Protein AF-A0A2D7Y6Y8-F1 (afdb_monomer)

pLDDT: mean 92.21, std 11.79, range [39.81, 98.94]

Radius of gyration: 19.09 Å; Cα contacts (8 Å, |Δi|>4): 500; chains: 1; bounding box: 47×44×58 Å

Mean predicted aligned error: 5.18 Å

Nearest PDB structures (foldseek):
  8agm-assembly2_DDD  TM=8.632E-01  e=5.082E-09  metagenome
  4k2a-assembly2_B  TM=8.210E-01  e=2.581E-08  Bradyrhizobium elkanii
  4opm-assembly1_A  TM=5.719E-01  e=1.739E-10  Acinetobacter baumannii AYE
  1azw-assembly1_B  TM=7.865E-01  e=7.542E-07  Xanthomonas citri
  1wm1-assembly1_A  TM=7.617E-01  e=9.684E-07  Serratia marcescens

Structure (mmCIF, N/CA/C/O backbone):
data_AF-A0A2D7Y6Y8-F1
#
_entry.id   AF-A0A2D7Y6Y8-F1
#
loop_
_atom_site.group_PDB
_atom_site.id
_atom_site.type_symbol
_atom_site.label_atom_id
_atom_site.label_alt_id
_atom_site.label_comp_id
_atom_site.label_asym_id
_atom_site.label_entity_id
_atom_site.label_seq_id
_atom_site.pdbx_PDB_ins_code
_atom_site.Cartn_x
_atom_site.Cartn_y
_atom_site.Cartn_z
_atom_site.occupancy
_atom_site.B_iso_or_equiv
_atom_site.auth_seq_id
_atom_site.auth_comp_id
_atom_site.auth_asym_id
_atom_site.auth_atom_id
_atom_site.pdbx_PDB_model_num
ATOM 1 N N . ME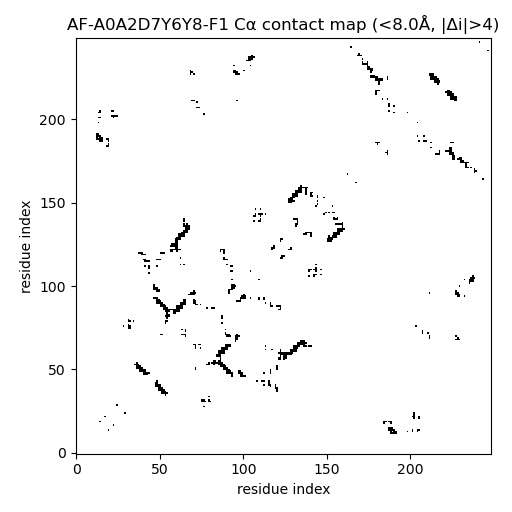T A 1 1 ? -21.101 -18.076 -37.937 1.00 39.81 1 MET A N 1
ATOM 2 C CA . MET A 1 1 ? -19.650 -17.867 -37.740 1.00 39.81 1 MET A CA 1
ATOM 3 C C . 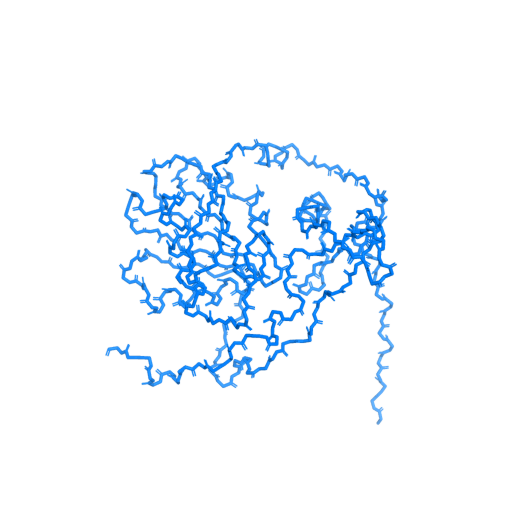MET A 1 1 ? -19.462 -16.437 -37.254 1.00 39.81 1 MET A C 1
ATOM 5 O O . MET A 1 1 ? -19.680 -15.520 -38.030 1.00 39.81 1 MET A O 1
ATOM 9 N N . SER A 1 2 ? -19.199 -16.233 -35.961 1.00 45.38 2 SER A N 1
ATOM 10 C CA . SER A 1 2 ? -19.041 -14.887 -35.392 1.00 45.38 2 SER A CA 1
ATOM 11 C C . SER A 1 2 ? -17.628 -14.390 -35.687 1.00 45.38 2 SER A C 1
ATOM 13 O O . SER A 1 2 ? -16.665 -14.965 -35.180 1.00 45.38 2 SER A O 1
ATOM 15 N N . GLN A 1 3 ? -17.495 -13.352 -36.515 1.00 43.22 3 GLN A N 1
ATOM 16 C CA . GLN A 1 3 ? -16.234 -12.628 -36.681 1.00 43.22 3 GLN A CA 1
ATOM 17 C C . GLN A 1 3 ? -15.802 -12.098 -35.308 1.00 43.22 3 GLN A C 1
ATOM 19 O O . GLN A 1 3 ? -16.481 -11.264 -34.714 1.00 43.22 3 GLN A O 1
ATOM 24 N N . LYS A 1 4 ? -14.679 -12.599 -34.779 1.00 45.34 4 LYS A N 1
ATOM 25 C CA . LYS A 1 4 ? -13.959 -11.909 -33.707 1.00 45.34 4 LYS A CA 1
ATOM 26 C C . LYS A 1 4 ? -13.469 -10.594 -34.305 1.00 45.34 4 LYS A C 1
ATOM 28 O O . LYS A 1 4 ? -12.607 -10.619 -35.180 1.00 45.34 4 LYS A O 1
ATOM 33 N N . ALA A 1 5 ? -14.032 -9.474 -33.859 1.00 50.44 5 ALA A N 1
ATOM 34 C CA . ALA A 1 5 ? -13.467 -8.163 -34.142 1.00 50.44 5 ALA A CA 1
ATOM 35 C C . ALA A 1 5 ? -11.978 -8.188 -33.760 1.00 50.44 5 ALA A C 1
ATOM 37 O O . ALA A 1 5 ? -11.628 -8.633 -32.662 1.00 50.44 5 ALA A O 1
ATOM 38 N N . ALA A 1 6 ? -11.104 -7.788 -34.685 1.00 52.75 6 ALA A N 1
ATOM 39 C CA . ALA A 1 6 ? -9.682 -7.658 -34.406 1.00 52.75 6 ALA A CA 1
ATOM 40 C C . ALA A 1 6 ? -9.523 -6.670 -33.243 1.00 52.75 6 ALA A C 1
ATOM 42 O O . ALA A 1 6 ? -9.995 -5.538 -33.324 1.00 52.75 6 ALA A O 1
ATOM 43 N N . ALA A 1 7 ? -8.933 -7.123 -32.136 1.00 64.50 7 ALA A N 1
ATOM 44 C CA . ALA A 1 7 ? -8.724 -6.268 -30.978 1.00 64.50 7 ALA A CA 1
ATOM 45 C C . ALA A 1 7 ? -7.815 -5.104 -31.388 1.00 64.50 7 ALA A C 1
ATOM 47 O O . ALA A 1 7 ? -6.736 -5.336 -31.938 1.00 64.50 7 ALA A O 1
ATOM 48 N N . SER A 1 8 ? -8.252 -3.867 -31.140 1.00 65.00 8 SER A N 1
ATOM 49 C CA . SER A 1 8 ? -7.425 -2.683 -31.374 1.00 65.00 8 SER A CA 1
ATOM 50 C C . SER A 1 8 ? -6.066 -2.842 -30.679 1.00 65.00 8 SER A C 1
ATOM 52 O O . SER A 1 8 ? -6.009 -3.404 -29.578 1.00 65.00 8 SER A O 1
ATOM 54 N N . PRO A 1 9 ? -4.967 -2.372 -31.297 1.00 80.00 9 PRO A N 1
ATOM 55 C CA . PRO A 1 9 ? -3.641 -2.496 -30.713 1.00 80.00 9 PRO A CA 1
ATOM 56 C C . PRO A 1 9 ? -3.614 -1.844 -29.330 1.00 80.00 9 PRO A C 1
ATOM 58 O O . PRO A 1 9 ? -4.133 -0.745 -29.127 1.00 80.00 9 PRO A O 1
ATOM 61 N N . ARG A 1 10 ? -3.017 -2.550 -28.368 1.00 85.25 10 ARG A N 1
ATOM 62 C CA . ARG A 1 10 ? -2.893 -2.072 -26.991 1.00 85.25 10 ARG A CA 1
ATOM 63 C C . ARG A 1 10 ? -2.106 -0.753 -26.975 1.00 85.25 10 ARG A C 1
ATOM 65 O O . ARG A 1 10 ? -1.010 -0.724 -27.539 1.00 85.25 10 ARG A O 1
ATOM 72 N N . PRO A 1 11 ? -2.600 0.310 -26.318 1.00 86.19 11 PRO A N 1
ATOM 73 C CA . PRO A 1 11 ? -1.893 1.584 -26.282 1.00 86.19 11 PRO A CA 1
ATOM 74 C C . PRO A 1 11 ? -0.534 1.464 -25.562 1.00 86.19 11 PRO A C 1
ATOM 76 O O . PRO A 1 11 ? -0.344 0.575 -24.714 1.00 86.19 11 PRO A O 1
ATOM 79 N N . PRO A 1 12 ? 0.430 2.358 -25.854 1.00 90.12 12 PRO A N 1
ATOM 80 C CA . PRO A 1 12 ? 1.670 2.474 -25.087 1.00 90.12 12 PRO A CA 1
ATOM 81 C C . PRO A 1 12 ? 1.399 2.636 -23.587 1.00 90.12 12 PRO A C 1
ATOM 83 O O . PRO A 1 12 ? 0.313 3.058 -23.188 1.00 90.12 12 PRO A O 1
ATOM 86 N N . ALA A 1 13 ? 2.358 2.258 -22.738 1.00 92.75 13 ALA A N 1
ATOM 87 C CA . ALA A 1 13 ? 2.163 2.432 -21.303 1.00 92.75 13 ALA A CA 1
ATOM 88 C C . ALA A 1 13 ? 2.185 3.933 -20.966 1.00 92.75 13 ALA A C 1
ATOM 90 O O . ALA A 1 13 ? 2.922 4.679 -21.619 1.00 92.75 13 ALA A O 1
ATOM 91 N N . PRO A 1 14 ? 1.417 4.391 -19.961 1.00 93.56 14 PRO A N 1
ATOM 92 C CA . PRO A 1 14 ? 1.222 5.822 -19.717 1.00 93.56 14 PRO A CA 1
ATOM 93 C C . PRO A 1 14 ? 2.514 6.613 -19.482 1.00 93.56 14 PRO A C 1
ATOM 95 O O . PRO A 1 14 ? 2.572 7.797 -19.809 1.00 93.56 14 PRO A O 1
ATOM 98 N N . LEU A 1 15 ? 3.544 5.959 -18.931 1.00 96.00 15 LEU A N 1
ATOM 99 C CA . LEU A 1 15 ? 4.800 6.606 -18.555 1.00 96.00 15 LEU A CA 1
ATOM 100 C C . LEU A 1 15 ? 5.874 6.602 -19.654 1.00 96.00 15 LEU A C 1
ATOM 102 O O . LEU A 1 15 ? 6.847 7.339 -19.537 1.00 96.00 15 LEU A O 1
ATOM 106 N N . VAL A 1 16 ? 5.684 5.851 -20.749 1.00 95.19 16 VAL A N 1
ATOM 107 C CA . VAL A 1 16 ? 6.672 5.747 -21.848 1.00 95.19 16 VAL A CA 1
ATOM 108 C C . VAL A 1 16 ? 7.043 7.116 -22.413 1.00 95.19 16 VAL A C 1
ATOM 110 O O . VAL A 1 16 ? 8.200 7.381 -22.712 1.00 95.19 16 VAL A O 1
ATOM 113 N N . ARG A 1 17 ? 6.065 8.017 -22.524 1.00 94.50 17 ARG A N 1
ATOM 114 C CA . ARG A 1 17 ? 6.259 9.355 -23.100 1.00 94.50 17 ARG A CA 1
ATOM 115 C C . ARG A 1 17 ? 7.173 10.279 -22.285 1.00 94.50 17 ARG A C 1
ATOM 117 O O . ARG A 1 17 ? 7.517 11.338 -22.792 1.00 94.50 17 ARG A O 1
ATOM 124 N N . PHE A 1 18 ? 7.514 9.914 -21.048 1.00 96.19 18 PHE A N 1
ATOM 125 C CA . PHE A 1 18 ? 8.361 10.725 -20.171 1.00 96.19 18 PHE A CA 1
ATOM 126 C C . PHE A 1 18 ? 9.805 10.219 -20.091 1.00 96.19 18 PHE A C 1
ATOM 128 O O . PHE A 1 18 ? 10.622 10.882 -19.468 1.00 96.19 18 PHE A O 1
ATOM 135 N N . ALA A 1 19 ? 10.133 9.065 -20.692 1.00 94.31 19 ALA A N 1
ATOM 136 C CA . ALA A 1 19 ? 11.501 8.533 -20.756 1.00 94.31 19 ALA A CA 1
ATOM 137 C C . ALA A 1 19 ? 12.250 8.525 -19.399 1.00 94.31 19 ALA A C 1
ATOM 139 O O . ALA A 1 19 ? 13.443 8.806 -19.326 1.00 94.31 19 ALA A O 1
ATOM 140 N N . GLY A 1 20 ? 11.536 8.233 -18.304 1.00 94.31 20 GLY A N 1
ATOM 141 C CA . GLY A 1 20 ? 12.087 8.210 -16.943 1.00 94.31 20 GLY A CA 1
ATOM 142 C C . GLY A 1 20 ? 12.052 9.546 -16.189 1.00 94.31 20 GLY A C 1
ATOM 143 O O . GLY A 1 20 ? 12.242 9.549 -14.968 1.00 94.31 20 GLY A O 1
ATOM 144 N N . GLU A 1 21 ? 11.738 10.662 -16.850 1.00 97.06 21 GLU A N 1
ATOM 145 C CA . GLU A 1 21 ? 11.521 11.960 -16.205 1.00 97.06 21 GLU A CA 1
ATOM 146 C C . GLU A 1 21 ? 10.191 12.003 -15.438 1.00 97.06 21 GLU A C 1
ATOM 148 O O . GLU A 1 21 ? 9.250 11.257 -15.724 1.00 97.06 21 GLU A O 1
ATOM 153 N N . LYS A 1 22 ? 10.110 12.876 -14.427 1.00 97.12 22 LYS A N 1
ATOM 154 C CA . LYS A 1 22 ? 8.872 13.086 -13.671 1.00 97.12 22 LYS A CA 1
ATOM 155 C C . LYS A 1 22 ? 7.906 13.952 -14.491 1.00 97.12 22 LYS A C 1
ATOM 157 O O . LYS A 1 22 ? 8.302 15.034 -14.923 1.00 97.12 22 LYS A O 1
ATOM 162 N N . PRO A 1 23 ? 6.643 13.536 -14.677 1.00 97.25 23 PRO A N 1
ATOM 163 C CA . PRO A 1 23 ? 5.617 14.392 -15.262 1.00 97.25 23 PRO A CA 1
ATOM 164 C C . PRO A 1 23 ? 5.409 15.666 -14.429 1.00 97.25 23 PRO A C 1
ATOM 166 O O . PRO A 1 23 ? 5.564 15.611 -13.207 1.00 97.25 23 PRO A O 1
ATOM 169 N N . PRO A 1 24 ? 4.986 16.787 -15.044 1.00 97.19 24 PRO A N 1
ATOM 170 C CA . PRO A 1 24 ? 4.592 17.970 -14.289 1.00 97.19 24 PRO A CA 1
ATOM 171 C C . PRO A 1 24 ? 3.435 17.628 -13.344 1.00 97.19 24 PRO A C 1
ATOM 173 O O . PRO A 1 24 ? 2.484 16.938 -13.732 1.00 97.19 24 PRO A O 1
ATOM 176 N N . ALA A 1 25 ? 3.520 18.127 -12.115 1.00 98.06 25 ALA A N 1
ATOM 177 C CA . ALA A 1 25 ? 2.523 17.912 -11.082 1.00 98.06 25 ALA A CA 1
ATOM 178 C C . ALA A 1 25 ? 1.911 19.248 -10.631 1.00 98.06 25 ALA A C 1
ATOM 180 O O . ALA A 1 25 ? 2.584 20.277 -10.642 1.00 98.06 25 ALA A O 1
ATOM 181 N N . PRO A 1 26 ? 0.624 19.266 -10.254 1.00 98.25 26 PRO A N 1
ATOM 182 C CA . PRO A 1 26 ? 0.021 20.444 -9.650 1.00 98.25 26 PRO A CA 1
ATOM 183 C C . PRO A 1 26 ? 0.535 20.643 -8.217 1.00 98.25 26 PRO A C 1
ATOM 185 O O . PRO A 1 26 ? 0.781 19.669 -7.507 1.00 98.25 26 PRO A O 1
ATOM 188 N N . GLN A 1 27 ? 0.594 21.900 -7.761 1.00 98.25 27 GLN A N 1
ATOM 189 C CA . GLN A 1 27 ? 1.118 22.252 -6.433 1.00 98.25 27 GLN A CA 1
ATOM 190 C C . GLN A 1 27 ? 0.462 21.456 -5.296 1.00 98.25 27 GLN A C 1
ATOM 192 O O . GLN A 1 27 ? 1.158 20.942 -4.433 1.00 98.25 27 GLN A O 1
ATOM 197 N N . TRP A 1 28 ? -0.863 21.258 -5.337 1.00 97.81 28 TRP A N 1
ATOM 198 C CA . TRP A 1 28 ? -1.573 20.503 -4.295 1.00 97.81 28 TRP A CA 1
ATOM 199 C C . TRP A 1 28 ? -1.042 19.073 -4.118 1.00 97.81 28 TRP A C 1
ATOM 201 O O . TRP A 1 28 ? -1.098 18.527 -3.018 1.00 97.81 28 TRP A O 1
ATOM 211 N N . PHE A 1 29 ? -0.567 18.447 -5.200 1.00 98.38 29 PHE A N 1
ATOM 212 C CA . PHE A 1 29 ? -0.034 17.092 -5.158 1.00 98.38 29 PHE A CA 1
ATOM 213 C C . PHE A 1 29 ? 1.359 17.095 -4.548 1.00 98.38 29 PHE A C 1
ATOM 215 O O . PHE A 1 29 ? 1.636 16.266 -3.685 1.00 98.38 29 PHE A O 1
ATOM 222 N N . GLU A 1 30 ? 2.207 18.033 -4.975 1.00 98.06 30 GLU A N 1
ATOM 223 C CA . GLU A 1 30 ? 3.543 18.214 -4.408 1.00 98.06 30 GLU A CA 1
ATOM 224 C C . GLU A 1 30 ? 3.460 18.492 -2.905 1.00 98.06 30 GLU A C 1
ATOM 226 O O . GLU A 1 30 ? 4.148 17.837 -2.122 1.00 98.06 30 GLU A O 1
ATOM 231 N N . ASP A 1 31 ? 2.539 19.367 -2.500 1.00 98.00 31 ASP A N 1
ATOM 232 C CA . ASP A 1 31 ? 2.261 19.671 -1.100 1.00 98.00 31 ASP A CA 1
ATOM 233 C C . ASP A 1 31 ? 1.847 18.402 -0.346 1.00 98.00 31 ASP A C 1
ATOM 235 O O . ASP A 1 31 ? 2.446 18.077 0.678 1.00 98.00 31 ASP A O 1
ATOM 239 N N . ALA A 1 32 ? 0.882 17.638 -0.873 1.00 98.00 32 ALA A N 1
ATOM 240 C CA . ALA A 1 32 ? 0.390 16.415 -0.242 1.00 98.00 32 ALA A CA 1
ATOM 241 C C . ALA A 1 32 ? 1.498 15.372 -0.025 1.00 98.00 32 ALA A C 1
ATOM 243 O O . ALA A 1 32 ? 1.687 14.909 1.100 1.00 98.00 32 ALA A O 1
ATOM 244 N N . VAL A 1 33 ? 2.270 15.029 -1.062 1.00 97.56 33 VAL A N 1
ATOM 245 C CA . VAL A 1 33 ? 3.328 14.005 -0.947 1.00 97.56 33 VAL A CA 1
ATOM 246 C C . VAL A 1 33 ? 4.546 14.483 -0.152 1.00 97.56 33 VAL A C 1
ATOM 248 O O . VAL A 1 33 ? 5.374 13.661 0.244 1.00 97.56 33 VAL A O 1
ATOM 251 N N . SER A 1 34 ? 4.657 15.791 0.102 1.00 97.19 34 SER A N 1
ATOM 252 C CA . SER A 1 34 ? 5.679 16.372 0.977 1.00 97.19 34 SER A CA 1
ATOM 253 C C . SER A 1 34 ? 5.318 16.318 2.465 1.00 97.19 34 SER A C 1
ATOM 255 O O . SER A 1 34 ? 6.210 16.470 3.304 1.00 97.19 34 SER A O 1
ATOM 257 N N . ILE A 1 35 ? 4.042 16.085 2.812 1.00 97.56 35 ILE A N 1
ATOM 258 C CA . ILE A 1 35 ? 3.604 16.034 4.210 1.00 97.56 35 ILE A CA 1
ATOM 259 C C . ILE A 1 35 ? 4.345 14.906 4.947 1.00 97.56 35 ILE A C 1
ATOM 261 O O . ILE A 1 35 ? 4.261 13.740 4.537 1.00 97.56 35 ILE A O 1
ATOM 265 N N . PRO A 1 36 ? 5.043 15.218 6.058 1.00 96.25 36 PRO A N 1
ATOM 266 C CA . PRO A 1 36 ? 5.747 14.215 6.840 1.00 96.25 36 PRO A CA 1
ATOM 267 C C . PRO A 1 36 ? 4.813 13.126 7.369 1.00 96.25 36 PRO A C 1
ATOM 269 O O . PRO A 1 36 ? 3.679 13.385 7.774 1.00 96.25 36 PRO A O 1
ATOM 272 N N . PHE A 1 37 ? 5.336 11.906 7.424 1.00 98.31 37 PHE A N 1
ATOM 273 C CA . PHE A 1 37 ? 4.653 10.750 7.990 1.00 98.31 37 PHE A CA 1
ATOM 274 C C . PHE A 1 37 ? 5.570 9.983 8.938 1.00 98.31 37 PHE A C 1
ATOM 276 O O . PHE A 1 37 ? 6.789 9.911 8.750 1.00 98.31 37 PHE A O 1
ATOM 283 N N . GLU A 1 38 ? 4.960 9.359 9.938 1.00 98.62 38 GLU A N 1
ATOM 284 C CA . GLU A 1 38 ? 5.588 8.313 10.735 1.00 98.62 38 GLU A CA 1
ATOM 285 C C . GLU A 1 38 ? 5.622 7.021 9.915 1.00 98.62 38 GLU A C 1
ATOM 287 O O . GLU A 1 38 ? 4.718 6.747 9.126 1.00 98.62 38 GLU A O 1
ATOM 292 N N . ARG A 1 39 ? 6.667 6.215 10.084 1.00 98.38 39 ARG A N 1
ATOM 293 C CA . ARG A 1 39 ? 6.758 4.884 9.482 1.00 98.38 39 ARG A CA 1
ATOM 294 C C . ARG A 1 39 ? 7.160 3.886 10.549 1.00 98.38 39 ARG A C 1
ATOM 296 O O . ARG A 1 39 ? 7.943 4.225 11.433 1.00 98.38 39 ARG A O 1
ATOM 303 N N . GLY A 1 40 ? 6.683 2.662 10.416 1.00 98.69 40 GLY A N 1
ATOM 304 C CA . GLY A 1 40 ? 7.034 1.596 11.333 1.00 98.69 40 GLY A CA 1
ATOM 305 C C . GLY A 1 40 ? 6.748 0.227 10.752 1.00 98.69 40 GLY A C 1
ATOM 306 O O . GLY A 1 40 ? 6.404 0.077 9.575 1.00 98.69 40 GLY A O 1
ATOM 307 N N . GLN A 1 41 ? 6.957 -0.769 11.600 1.00 98.81 41 GLN A N 1
ATOM 308 C CA . GLN A 1 41 ? 6.782 -2.172 11.283 1.00 98.81 41 GLN A CA 1
ATOM 309 C C . GLN A 1 41 ? 5.983 -2.832 12.399 1.00 98.81 41 GLN A C 1
ATOM 311 O O . GLN A 1 41 ? 6.164 -2.507 13.571 1.00 98.81 41 GLN A O 1
ATOM 316 N N . SER A 1 42 ? 5.136 -3.775 12.017 1.00 98.75 42 SER A N 1
ATOM 317 C CA . SER A 1 42 ? 4.445 -4.694 12.917 1.00 98.75 42 SER A CA 1
ATOM 318 C C . SER A 1 42 ? 4.860 -6.119 12.575 1.00 98.75 42 SER A C 1
ATOM 320 O O . SER A 1 42 ? 5.150 -6.408 11.416 1.00 98.75 42 SER A O 1
ATOM 322 N N . VAL A 1 43 ? 4.868 -7.025 13.549 1.00 98.56 43 VAL A N 1
ATOM 323 C CA . VAL A 1 43 ? 5.131 -8.452 13.299 1.00 98.56 43 VAL A CA 1
ATOM 324 C C . VAL A 1 43 ? 3.828 -9.229 13.436 1.00 98.56 43 VAL A C 1
ATOM 326 O O . VAL A 1 43 ? 3.165 -9.155 14.470 1.00 98.56 43 VAL A O 1
ATOM 329 N N . VAL A 1 44 ? 3.457 -9.978 12.396 1.00 98.38 44 VAL A N 1
ATOM 330 C CA . VAL A 1 44 ? 2.249 -10.817 12.371 1.00 98.38 44 VAL A CA 1
ATOM 331 C C . VAL A 1 44 ? 2.607 -12.175 11.787 1.00 98.38 44 VAL A C 1
ATOM 333 O O . VAL A 1 44 ? 3.007 -12.252 10.628 1.00 98.38 44 VAL A O 1
ATOM 336 N N . ASP A 1 45 ? 2.456 -13.246 12.567 1.00 96.00 45 ASP A N 1
ATOM 337 C CA . ASP A 1 45 ? 2.870 -14.614 12.199 1.00 96.00 45 ASP A CA 1
ATOM 338 C C . ASP A 1 45 ? 4.243 -14.644 11.518 1.00 96.00 45 ASP A C 1
ATOM 340 O O . ASP A 1 45 ? 4.359 -15.029 10.351 1.00 96.00 45 ASP A O 1
ATOM 344 N N . ASP A 1 46 ? 5.250 -14.125 12.218 1.00 95.69 46 ASP A N 1
ATOM 345 C CA . ASP A 1 46 ? 6.649 -14.092 11.778 1.00 95.69 46 ASP A CA 1
ATOM 346 C C . ASP A 1 46 ? 6.930 -13.301 10.486 1.00 95.69 46 ASP A C 1
ATOM 348 O O . ASP A 1 46 ? 8.038 -13.364 9.959 1.00 95.69 46 ASP A O 1
ATOM 352 N N . ALA A 1 47 ? 5.963 -12.530 9.978 1.00 98.19 47 ALA A N 1
ATOM 353 C CA . ALA A 1 47 ? 6.163 -11.630 8.847 1.00 98.19 47 ALA A CA 1
ATOM 354 C C . ALA A 1 47 ? 6.138 -10.170 9.296 1.00 98.19 47 ALA A C 1
ATOM 356 O O . ALA A 1 47 ? 5.282 -9.751 10.083 1.00 98.19 47 ALA A O 1
ATOM 357 N N . THR A 1 48 ? 7.061 -9.394 8.741 1.00 98.75 48 THR A N 1
ATOM 358 C CA . THR A 1 48 ? 7.176 -7.955 8.948 1.00 98.75 48 THR A CA 1
ATOM 359 C C . THR A 1 48 ? 6.204 -7.215 8.040 1.00 98.75 48 THR A C 1
ATOM 361 O O . THR A 1 48 ? 6.234 -7.361 6.815 1.00 98.75 48 THR A O 1
ATOM 364 N N . ILE A 1 49 ? 5.354 -6.394 8.650 1.00 98.88 49 ILE A N 1
ATOM 365 C CA . ILE A 1 49 ? 4.311 -5.607 7.998 1.00 98.88 49 ILE A CA 1
ATOM 366 C C . ILE A 1 49 ? 4.671 -4.135 8.096 1.00 98.88 49 ILE A C 1
ATOM 368 O O . ILE A 1 49 ? 4.695 -3.563 9.185 1.00 98.88 49 ILE A O 1
ATOM 372 N N . HIS A 1 50 ? 4.950 -3.516 6.958 1.00 98.88 50 HIS A N 1
ATOM 373 C CA . HIS A 1 50 ? 5.327 -2.113 6.885 1.00 98.88 50 HIS A CA 1
ATOM 374 C C . HIS A 1 50 ? 4.097 -1.212 6.873 1.00 98.88 50 HIS A C 1
ATOM 376 O O . HIS A 1 50 ? 3.142 -1.447 6.133 1.00 98.88 50 HIS A O 1
ATOM 382 N N . TRP A 1 51 ? 4.143 -0.125 7.636 1.00 98.88 51 TRP A N 1
ATOM 383 C CA . TRP A 1 51 ? 3.086 0.877 7.640 1.00 98.88 51 TRP A CA 1
ATOM 384 C C . TRP A 1 51 ? 3.638 2.302 7.653 1.00 98.88 51 TRP A C 1
ATOM 386 O O . TRP A 1 51 ? 4.783 2.567 8.030 1.00 98.88 51 TRP A O 1
ATOM 396 N N . LYS A 1 52 ? 2.793 3.230 7.206 1.00 98.62 52 LYS A N 1
ATOM 397 C CA . LYS A 1 52 ? 2.962 4.678 7.304 1.00 98.62 52 LYS A CA 1
ATOM 398 C C . LYS A 1 52 ? 1.774 5.272 8.038 1.00 98.62 52 LYS A C 1
ATOM 400 O O . LYS A 1 52 ? 0.668 4.739 7.947 1.00 98.62 52 LYS A O 1
ATOM 405 N N . ALA A 1 53 ? 1.992 6.382 8.727 1.00 98.88 53 ALA A N 1
ATOM 406 C CA . ALA A 1 53 ? 0.928 7.088 9.402 1.00 98.88 53 ALA A CA 1
ATOM 407 C C . ALA A 1 53 ? 1.074 8.611 9.334 1.00 98.88 53 ALA A C 1
ATOM 409 O O . ALA A 1 53 ? 2.162 9.160 9.505 1.00 98.88 53 ALA A O 1
ATOM 410 N N . TRP A 1 54 ? -0.054 9.283 9.131 1.00 98.81 54 TRP A N 1
ATOM 411 C CA . TRP A 1 54 ? -0.187 10.736 9.083 1.00 98.81 54 TRP A CA 1
ATOM 412 C C . TRP A 1 54 ? -1.141 11.216 10.176 1.00 98.81 54 TRP A C 1
ATOM 414 O O . TRP A 1 54 ? -2.026 10.478 10.615 1.00 98.81 54 TRP A O 1
ATOM 424 N N . GLY A 1 55 ? -0.991 12.477 10.573 1.00 98.38 55 GLY A N 1
ATOM 425 C CA . GLY A 1 55 ? -1.800 13.092 11.625 1.00 98.38 55 GLY A CA 1
ATOM 426 C C . GLY A 1 55 ? -1.314 12.728 13.025 1.00 98.38 55 GLY A C 1
ATOM 427 O O . GLY A 1 55 ? -0.516 11.806 13.212 1.00 98.38 55 GLY A O 1
ATOM 428 N N . GLU A 1 56 ? -1.767 13.479 14.020 1.00 98.19 56 GLU A N 1
ATOM 429 C CA . GLU A 1 56 ? -1.336 13.307 15.408 1.00 98.19 56 GLU A CA 1
ATOM 430 C C . GLU A 1 56 ? -1.916 12.028 16.030 1.00 98.19 56 GLU A C 1
ATOM 432 O O . GLU A 1 56 ? -3.058 11.640 15.764 1.00 98.19 56 GLU A O 1
ATOM 437 N N . ARG A 1 57 ? -1.132 11.360 16.884 1.00 98.38 57 ARG A N 1
ATOM 438 C CA . ARG A 1 57 ? -1.645 10.277 17.739 1.00 98.38 57 ARG A CA 1
ATOM 439 C C . ARG A 1 57 ? -2.709 10.828 18.693 1.00 98.38 57 ARG A C 1
ATOM 441 O O . ARG A 1 57 ? -2.648 11.986 19.092 1.00 98.38 57 ARG A O 1
ATOM 448 N N . GLY A 1 58 ? -3.697 10.004 19.041 1.00 98.12 58 GLY A N 1
ATOM 449 C CA . GLY A 1 58 ? -4.855 10.432 19.839 1.00 98.12 58 GLY A CA 1
ATOM 450 C C . GLY A 1 58 ? -5.968 11.134 19.044 1.00 98.12 58 GLY A C 1
ATOM 451 O O . GLY A 1 58 ? -7.012 11.444 19.615 1.00 98.12 58 GLY A O 1
ATOM 452 N N . GLN A 1 59 ? -5.806 11.334 17.731 1.00 98.38 59 GLN A N 1
ATOM 453 C CA . GLN A 1 59 ? -6.908 11.696 16.831 1.00 98.38 59 GLN A CA 1
ATOM 454 C C . GLN A 1 59 ? -7.729 10.454 16.432 1.00 98.38 59 GLN A C 1
ATOM 456 O O . GLN A 1 59 ? -7.189 9.344 16.416 1.00 98.38 59 GLN A O 1
ATOM 461 N N . PRO A 1 60 ? -9.015 10.597 16.046 1.00 98.62 60 PRO A N 1
ATOM 462 C CA . PRO A 1 60 ? -9.827 9.470 15.589 1.00 98.62 60 PRO A CA 1
ATOM 463 C C . PRO A 1 60 ? -9.166 8.702 14.438 1.00 98.62 60 PRO A C 1
ATOM 465 O O . PRO A 1 60 ? -8.800 9.287 13.416 1.00 98.62 60 PRO A O 1
ATOM 468 N N . GLY A 1 61 ? -9.038 7.384 14.586 1.00 98.81 61 GLY A N 1
ATOM 469 C CA . GLY A 1 61 ? -8.289 6.560 13.644 1.00 98.81 61 GLY A CA 1
ATOM 470 C C . GLY A 1 61 ? -8.990 6.270 12.322 1.00 98.81 61 GLY A C 1
ATOM 471 O O . GLY A 1 61 ? -10.219 6.141 12.236 1.00 98.81 61 GLY A O 1
ATOM 472 N N . LEU A 1 62 ? -8.168 6.108 11.289 1.00 98.88 62 LEU A N 1
ATOM 473 C CA . LEU A 1 62 ? -8.541 5.656 9.958 1.00 98.88 62 LEU A CA 1
ATOM 474 C C . LEU A 1 62 ? -7.446 4.734 9.416 1.00 98.88 62 LEU A C 1
ATOM 476 O O . LEU A 1 62 ? -6.309 5.166 9.272 1.00 98.88 62 LEU A O 1
ATOM 480 N N . ILE A 1 63 ? -7.777 3.489 9.090 1.00 98.94 63 ILE A N 1
ATOM 481 C CA . ILE A 1 63 ? -6.828 2.529 8.515 1.00 98.94 63 ILE A CA 1
ATOM 482 C C . ILE A 1 63 ? -7.143 2.356 7.027 1.00 98.94 63 ILE A C 1
ATOM 484 O O . ILE A 1 63 ? -8.289 2.094 6.671 1.00 98.94 63 ILE A O 1
ATOM 488 N N . MET A 1 64 ? -6.150 2.509 6.157 1.00 98.88 64 MET A N 1
ATOM 489 C CA . MET A 1 64 ? -6.280 2.424 4.704 1.00 98.88 64 MET A CA 1
ATOM 490 C C . MET A 1 64 ? -5.583 1.176 4.159 1.00 98.88 64 MET A C 1
ATOM 492 O O . MET A 1 64 ? -4.387 0.972 4.366 1.00 98.88 64 MET A O 1
ATOM 496 N N . VAL A 1 65 ? -6.334 0.360 3.421 1.00 98.88 65 VAL A N 1
ATOM 497 C CA . VAL A 1 65 ? -5.903 -0.934 2.885 1.00 98.88 65 VAL A CA 1
ATOM 498 C C . VAL A 1 65 ? -5.875 -0.870 1.359 1.00 98.88 65 VAL A C 1
ATOM 500 O O . VAL A 1 65 ? -6.902 -0.649 0.709 1.00 98.88 65 VAL A O 1
ATOM 503 N N . HIS A 1 66 ? -4.689 -1.039 0.774 1.00 98.56 66 HIS A N 1
ATOM 504 C CA . HIS A 1 66 ? -4.493 -0.958 -0.675 1.00 98.56 66 HIS A CA 1
ATOM 505 C C . HIS A 1 66 ? -5.066 -2.173 -1.434 1.00 98.56 66 HIS A C 1
ATOM 507 O O . HIS A 1 66 ? -5.448 -3.190 -0.857 1.00 98.56 66 HIS A O 1
ATOM 513 N N . GLY A 1 67 ? -5.102 -2.065 -2.767 1.00 96.06 67 GLY A N 1
ATOM 514 C CA . GLY A 1 67 ? -5.560 -3.125 -3.669 1.00 96.06 67 GLY A CA 1
ATOM 515 C C . GLY A 1 67 ? -4.566 -4.271 -3.862 1.00 96.06 67 GLY A C 1
ATOM 516 O O . GLY A 1 67 ? -3.494 -4.311 -3.269 1.00 96.06 67 GLY A O 1
ATOM 517 N N . GLY A 1 68 ? -4.916 -5.231 -4.714 1.00 94.19 68 GLY A N 1
ATOM 518 C CA . GLY A 1 68 ? -4.049 -6.377 -4.979 1.00 94.19 68 GLY A CA 1
ATOM 519 C C . GLY A 1 68 ? -2.831 -5.952 -5.795 1.00 94.19 68 GLY A C 1
ATOM 520 O O . GLY A 1 68 ? -2.979 -5.126 -6.690 1.00 94.19 68 GLY A O 1
ATOM 521 N N . VAL A 1 69 ? -1.659 -6.527 -5.502 1.00 92.81 69 VAL A N 1
ATOM 522 C CA . VAL A 1 69 ? -0.359 -6.187 -6.125 1.00 92.81 69 VAL A CA 1
ATOM 523 C C . VAL A 1 69 ? -0.016 -4.684 -6.088 1.00 92.81 69 VAL A C 1
ATOM 525 O O . VAL A 1 69 ? 0.705 -4.186 -6.949 1.00 92.81 69 VAL A O 1
ATOM 528 N N . ALA A 1 70 ? -0.552 -3.971 -5.093 1.00 95.75 70 ALA A N 1
ATOM 529 C CA . ALA A 1 70 ? -0.316 -2.552 -4.831 1.00 95.75 70 ALA A CA 1
ATOM 530 C C . ALA A 1 70 ? 0.552 -2.373 -3.568 1.00 95.75 70 ALA A C 1
ATOM 532 O O . ALA A 1 70 ? 1.258 -3.295 -3.173 1.00 95.75 70 ALA A O 1
ATOM 533 N N . HIS A 1 71 ? 0.537 -1.184 -2.969 1.00 98.31 71 HIS A N 1
ATOM 534 C CA . HIS A 1 71 ? 1.280 -0.853 -1.748 1.00 98.31 71 HIS A CA 1
ATOM 535 C C . HIS A 1 71 ? 0.660 0.390 -1.081 1.00 98.31 71 HIS A C 1
ATOM 537 O O . HIS A 1 71 ? -0.159 1.092 -1.683 1.00 98.31 71 HIS A O 1
ATOM 543 N N . LYS A 1 72 ? 1.043 0.670 0.165 1.00 98.56 72 LYS A N 1
ATOM 544 C CA . LYS A 1 72 ? 0.548 1.761 1.021 1.00 98.56 72 LYS A CA 1
ATOM 545 C C . LYS A 1 72 ? 0.698 3.148 0.399 1.00 98.56 72 LYS A C 1
ATOM 547 O O . LYS A 1 72 ? -0.133 4.013 0.650 1.00 98.56 72 LYS A O 1
ATOM 552 N N . ASP A 1 73 ? 1.703 3.347 -0.454 1.00 98.19 73 ASP A N 1
ATOM 553 C CA . ASP A 1 73 ? 2.014 4.660 -1.044 1.00 98.19 73 ASP A CA 1
ATOM 554 C C . ASP A 1 73 ? 1.002 5.091 -2.120 1.00 98.19 73 ASP A C 1
ATOM 556 O O . ASP A 1 73 ? 1.012 6.235 -2.565 1.00 98.19 73 ASP A O 1
ATOM 560 N N . TRP A 1 74 ? 0.061 4.214 -2.494 1.00 97.75 74 TRP A N 1
ATOM 561 C CA . TRP A 1 74 ? -1.136 4.603 -3.252 1.00 97.75 74 TRP A CA 1
ATOM 562 C C . TRP A 1 74 ? -1.990 5.638 -2.511 1.00 97.75 74 TRP A C 1
ATOM 564 O O . TRP A 1 74 ? -2.766 6.359 -3.134 1.00 97.75 74 TRP A O 1
ATOM 574 N N . TRP A 1 75 ? -1.850 5.717 -1.187 1.00 98.44 75 TRP A N 1
ATOM 575 C CA . TRP A 1 75 ? -2.568 6.664 -0.347 1.00 98.44 75 TRP A CA 1
ATOM 576 C C . TRP A 1 75 ? -1.817 7.983 -0.132 1.00 98.44 75 TRP A C 1
ATOM 578 O O . TRP A 1 75 ? -2.394 8.889 0.464 1.00 98.44 75 TRP A O 1
ATOM 588 N N . ASP A 1 76 ? -0.587 8.141 -0.639 1.00 98.38 76 ASP A N 1
ATOM 589 C CA . ASP A 1 76 ? 0.244 9.333 -0.392 1.00 98.38 76 ASP A CA 1
ATOM 590 C C . ASP A 1 76 ? -0.413 10.634 -0.895 1.00 98.38 76 ASP A C 1
ATOM 592 O O . ASP A 1 76 ? -0.191 11.693 -0.322 1.00 98.38 76 ASP A O 1
ATOM 596 N N . SER A 1 77 ? -1.269 10.577 -1.923 1.00 97.19 77 SER A N 1
ATOM 597 C CA . SER A 1 77 ? -2.001 11.749 -2.430 1.00 97.19 77 SER A CA 1
ATOM 598 C C . SER A 1 77 ? -3.372 11.966 -1.776 1.00 97.19 77 SER A C 1
ATOM 600 O O . SER A 1 77 ? -4.117 12.842 -2.209 1.00 97.19 77 SER A O 1
ATOM 602 N N . ILE A 1 78 ? -3.755 11.139 -0.797 1.00 97.81 78 ILE A N 1
ATOM 603 C CA . ILE A 1 78 ? -5.088 11.143 -0.167 1.00 97.81 78 ILE A CA 1
ATOM 604 C C . ILE A 1 78 ? -4.973 11.280 1.352 1.00 97.81 78 ILE A C 1
ATOM 606 O O . ILE A 1 78 ? -5.587 12.171 1.937 1.00 97.81 78 ILE A O 1
ATOM 610 N N . ALA A 1 79 ? -4.186 10.417 2.000 1.00 98.31 79 ALA A N 1
ATOM 611 C CA . ALA A 1 79 ? -4.027 10.378 3.451 1.00 98.31 79 ALA A CA 1
ATOM 612 C C . ALA A 1 79 ? -3.647 11.738 4.075 1.00 98.31 79 ALA A C 1
ATOM 614 O O . ALA A 1 79 ? -4.252 12.088 5.096 1.00 98.31 79 ALA A O 1
ATOM 615 N N . PRO A 1 80 ? -2.760 12.558 3.466 1.00 98.19 80 PRO A N 1
ATOM 616 C CA . PRO A 1 80 ? -2.420 13.877 4.002 1.00 98.19 80 PRO A CA 1
ATOM 617 C C . PRO A 1 80 ? -3.609 14.830 4.160 1.00 98.19 80 PRO A C 1
ATOM 619 O O . PRO A 1 80 ? -3.629 15.624 5.094 1.00 98.19 80 PRO A O 1
ATOM 622 N N . PHE A 1 81 ? -4.637 14.730 3.312 1.00 98.12 81 PHE A N 1
ATOM 623 C CA . PHE A 1 81 ? -5.826 15.589 3.402 1.00 98.12 81 PHE A CA 1
ATOM 624 C C . PHE A 1 81 ? -6.748 15.231 4.575 1.00 98.12 81 PHE A C 1
ATOM 626 O O . PHE A 1 81 ? -7.586 16.036 4.975 1.00 98.12 81 PHE A O 1
ATOM 633 N N . LEU A 1 82 ? -6.604 14.031 5.140 1.00 98.25 82 LEU A N 1
ATOM 634 C CA . LEU A 1 82 ? -7.395 13.557 6.279 1.00 98.25 82 LEU A CA 1
ATOM 635 C C . LEU A 1 82 ? -6.637 13.695 7.608 1.00 98.25 82 LEU A C 1
ATOM 637 O O . LEU A 1 82 ? -7.261 13.794 8.666 1.00 98.25 82 LEU A O 1
ATOM 641 N N . ALA A 1 83 ? -5.306 13.768 7.541 1.00 97.75 83 ALA A N 1
ATOM 642 C CA . ALA A 1 83 ? -4.392 13.919 8.668 1.00 97.75 83 ALA A CA 1
ATOM 643 C C . ALA A 1 83 ? -4.699 15.084 9.638 1.00 97.75 83 ALA A C 1
ATOM 645 O O . ALA A 1 83 ? -4.458 14.909 10.832 1.00 97.75 83 ALA A O 1
ATOM 646 N N . PRO A 1 84 ? -5.265 16.238 9.211 1.00 97.94 84 PRO A N 1
ATOM 647 C CA . PRO A 1 84 ? -5.592 17.320 10.145 1.00 97.94 84 PRO A CA 1
ATOM 648 C C . PRO A 1 84 ? -6.662 16.964 11.186 1.00 97.94 84 PRO A C 1
ATOM 650 O O . PRO A 1 84 ? -6.782 17.650 12.194 1.00 97.94 84 PRO A O 1
ATOM 653 N N . THR A 1 85 ? -7.474 15.928 10.942 1.00 98.12 85 THR A N 1
ATOM 654 C CA . THR A 1 85 ? -8.600 15.551 11.826 1.00 98.12 85 THR A CA 1
ATOM 655 C C . THR A 1 85 ? -8.634 14.065 12.177 1.00 98.12 85 THR A C 1
ATOM 657 O O . THR A 1 85 ? -9.562 13.601 12.843 1.00 98.12 85 THR A O 1
ATOM 660 N N . ARG A 1 86 ? -7.663 13.286 11.689 1.00 98.56 86 ARG A N 1
ATOM 661 C CA . ARG A 1 86 ? -7.615 11.830 11.828 1.00 98.56 86 ARG A CA 1
ATOM 662 C C . ARG A 1 86 ? -6.184 11.360 11.997 1.00 98.56 86 ARG A C 1
ATOM 664 O O . ARG A 1 86 ? -5.276 11.897 11.369 1.00 98.56 86 ARG A O 1
ATOM 671 N N . ARG A 1 87 ? -6.018 10.264 12.734 1.00 98.81 87 ARG A N 1
ATOM 672 C CA . ARG A 1 87 ? -4.800 9.458 12.671 1.00 98.81 87 ARG A CA 1
ATOM 673 C C . ARG A 1 87 ? -4.953 8.447 11.540 1.00 98.81 87 ARG A C 1
ATOM 675 O O . ARG A 1 87 ? -5.685 7.467 11.680 1.00 98.81 87 ARG A O 1
ATOM 682 N N . VAL A 1 88 ? -4.319 8.713 10.401 1.00 98.94 88 VAL A N 1
ATOM 683 C CA . VAL A 1 88 ? -4.447 7.882 9.196 1.00 98.94 88 VAL A CA 1
ATOM 684 C C . VAL A 1 88 ? -3.282 6.912 9.135 1.00 98.94 88 VAL A C 1
ATOM 686 O O . VAL A 1 88 ? -2.146 7.361 9.089 1.00 98.94 88 VAL A O 1
ATOM 689 N N . VAL A 1 89 ? -3.542 5.609 9.099 1.00 98.94 89 VAL A N 1
ATOM 690 C CA . VAL A 1 89 ? -2.526 4.557 8.971 1.00 98.94 89 VAL A CA 1
ATOM 691 C C . VAL A 1 89 ? -2.741 3.817 7.656 1.00 98.94 89 VAL A C 1
ATOM 693 O O . VAL A 1 89 ? -3.835 3.324 7.409 1.00 98.94 89 VAL A O 1
ATOM 696 N N . ALA A 1 90 ? -1.713 3.699 6.821 1.00 98.94 90 ALA A N 1
ATOM 697 C CA . ALA A 1 90 ? -1.722 2.860 5.626 1.00 98.94 90 ALA A CA 1
ATOM 698 C C . ALA A 1 90 ? -0.656 1.770 5.750 1.00 98.94 90 ALA A C 1
ATOM 700 O O . ALA A 1 90 ? 0.485 2.058 6.109 1.00 98.94 90 ALA A O 1
ATOM 701 N N . LEU A 1 91 ? -1.015 0.529 5.435 1.00 98.88 91 LEU A N 1
ATOM 702 C CA . LEU A 1 91 ? -0.125 -0.630 5.531 1.00 98.88 91 LEU A CA 1
ATOM 703 C C . LEU A 1 91 ? 0.138 -1.269 4.174 1.00 98.88 91 LEU A C 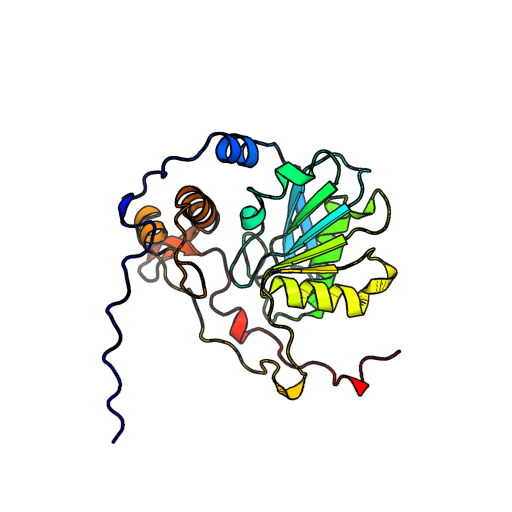1
ATOM 705 O O . LEU A 1 91 ? -0.718 -1.214 3.294 1.00 98.88 91 LEU A O 1
ATOM 709 N N . ASP A 1 92 ? 1.293 -1.909 4.050 1.00 98.88 92 ASP A N 1
ATOM 710 C CA . ASP A 1 92 ? 1.583 -2.890 3.013 1.00 98.88 92 ASP A CA 1
ATOM 711 C C . ASP A 1 92 ? 1.110 -4.266 3.491 1.00 98.88 92 ASP A C 1
ATOM 713 O O . ASP A 1 92 ? 1.606 -4.781 4.492 1.00 98.88 92 ASP A O 1
ATOM 717 N N . LEU A 1 93 ? 0.163 -4.882 2.789 1.00 98.81 93 LEU A N 1
ATOM 718 C CA . LEU A 1 93 ? -0.239 -6.266 3.060 1.00 98.81 93 LEU A CA 1
ATOM 719 C C . LEU A 1 93 ? 0.918 -7.227 2.757 1.00 98.81 93 LEU A C 1
ATOM 721 O O . LEU A 1 93 ? 1.658 -7.015 1.796 1.00 98.81 93 LEU A O 1
ATOM 725 N N . SER A 1 94 ? 1.056 -8.320 3.510 1.00 98.62 94 SER A N 1
ATOM 726 C CA . SER A 1 94 ? 2.093 -9.319 3.219 1.00 98.62 94 SER A CA 1
ATOM 727 C C . SER A 1 94 ? 2.029 -9.836 1.773 1.00 98.62 94 SER A C 1
ATOM 729 O O . SER A 1 94 ? 0.964 -10.075 1.189 1.00 98.62 94 SER A O 1
ATOM 731 N N . GLY A 1 95 ? 3.206 -10.007 1.167 1.00 97.56 95 GLY A N 1
ATOM 732 C CA . GLY A 1 95 ? 3.368 -10.302 -0.257 1.00 97.56 95 GLY A CA 1
ATOM 733 C C . GLY A 1 95 ? 3.210 -9.098 -1.187 1.00 97.56 95 GLY A C 1
ATOM 734 O O . GLY A 1 95 ? 3.244 -9.278 -2.405 1.00 97.56 95 GLY A O 1
ATOM 735 N N . MET A 1 96 ? 3.026 -7.894 -0.654 1.00 97.75 96 MET A N 1
ATOM 736 C CA . MET A 1 96 ? 2.855 -6.658 -1.411 1.00 97.75 96 MET A CA 1
ATOM 737 C C . MET A 1 96 ? 3.653 -5.524 -0.752 1.00 97.75 96 MET A C 1
ATOM 739 O O . MET A 1 96 ? 3.913 -5.545 0.448 1.00 97.75 96 MET A O 1
ATOM 743 N N . GLY A 1 97 ? 4.064 -4.537 -1.545 1.00 97.69 97 GLY A N 1
ATOM 744 C CA . GLY A 1 97 ? 4.889 -3.426 -1.082 1.00 97.69 97 GLY A CA 1
ATOM 745 C C . GLY A 1 97 ? 6.208 -3.872 -0.447 1.00 97.69 97 GLY A C 1
ATOM 746 O O . GLY A 1 97 ? 6.913 -4.746 -0.961 1.00 97.69 97 GLY A O 1
ATOM 747 N N . ASP A 1 98 ? 6.555 -3.225 0.659 1.00 98.44 98 ASP A N 1
ATOM 748 C CA . ASP A 1 98 ? 7.770 -3.496 1.423 1.00 98.44 98 ASP A CA 1
ATOM 749 C C . ASP A 1 98 ? 7.579 -4.624 2.459 1.00 98.44 98 ASP A C 1
ATOM 751 O O . ASP A 1 98 ? 8.548 -5.016 3.101 1.00 98.44 98 ASP A O 1
ATOM 755 N N . SER A 1 99 ? 6.361 -5.158 2.619 1.00 98.69 99 SER A N 1
ATOM 756 C CA . SER A 1 99 ? 6.065 -6.229 3.577 1.00 98.69 99 SER A CA 1
ATOM 757 C C . SER A 1 99 ? 6.549 -7.602 3.117 1.00 98.69 99 SER A C 1
ATOM 759 O O . SER A 1 99 ? 6.612 -7.919 1.924 1.00 98.69 99 SER A O 1
ATOM 761 N N . ASP A 1 100 ? 6.838 -8.454 4.098 1.00 98.50 100 ASP A N 1
ATOM 762 C CA . ASP A 1 100 ? 7.368 -9.793 3.872 1.00 98.50 100 ASP A CA 1
ATOM 763 C C . ASP A 1 100 ? 6.432 -10.671 3.033 1.00 98.50 100 ASP A C 1
ATOM 765 O O . ASP A 1 100 ? 5.202 -10.561 3.053 1.00 98.50 100 ASP A O 1
ATOM 769 N N . HIS A 1 101 ? 7.033 -11.590 2.282 1.00 97.31 101 HIS A N 1
ATOM 770 C CA . HIS A 1 101 ? 6.301 -12.615 1.547 1.00 97.31 101 HIS A CA 1
ATOM 771 C C . HIS A 1 101 ? 6.026 -13.822 2.450 1.00 97.31 101 HIS A C 1
ATOM 773 O O . HIS A 1 101 ? 6.802 -14.132 3.350 1.00 97.31 101 HIS A O 1
ATOM 779 N N . ARG A 1 102 ? 4.954 -14.567 2.162 1.00 97.00 102 ARG A N 1
ATOM 780 C CA . ARG A 1 102 ? 4.582 -15.774 2.910 1.00 97.00 102 ARG A CA 1
ATOM 781 C C . ARG A 1 102 ? 4.606 -17.013 2.020 1.00 97.00 102 ARG A C 1
ATOM 783 O O . ARG A 1 102 ? 4.594 -16.940 0.785 1.00 97.00 102 ARG A O 1
ATOM 790 N N . ALA A 1 103 ? 4.625 -18.179 2.663 1.00 95.81 103 ALA A N 1
ATOM 791 C CA . ALA A 1 103 ? 4.447 -19.458 1.980 1.00 95.81 103 ALA A CA 1
ATOM 792 C C . ALA A 1 103 ? 3.002 -19.635 1.482 1.00 95.81 103 ALA A C 1
ATOM 794 O O . ALA A 1 103 ? 2.793 -20.103 0.363 1.00 95.81 103 ALA A O 1
ATOM 795 N N . ARG A 1 104 ? 2.020 -19.223 2.297 1.00 95.31 104 ARG A N 1
ATOM 796 C CA . ARG A 1 104 ? 0.595 -19.149 1.954 1.00 95.31 104 ARG A CA 1
ATOM 797 C C . ARG A 1 104 ? -0.031 -17.882 2.527 1.00 95.31 104 ARG A C 1
ATOM 799 O O . ARG A 1 104 ? 0.384 -17.425 3.590 1.00 95.31 104 ARG A O 1
ATOM 806 N N . TYR A 1 105 ? -1.027 -17.354 1.824 1.00 95.31 105 TYR A N 1
ATOM 807 C CA . TYR A 1 105 ? -1.786 -16.169 2.222 1.00 95.31 105 TYR A CA 1
ATOM 808 C C . TYR A 1 105 ? -3.222 -16.553 2.565 1.00 95.31 105 TYR A C 1
ATOM 810 O O . TYR A 1 105 ? -3.810 -17.394 1.888 1.00 95.31 105 TYR A O 1
ATOM 818 N N . LYS A 1 106 ? -3.773 -15.934 3.610 1.00 94.06 106 LYS A N 1
ATOM 819 C CA . LYS A 1 106 ? -5.135 -16.164 4.106 1.00 94.06 106 LYS A CA 1
ATOM 820 C C . LYS A 1 106 ? -5.803 -14.833 4.432 1.00 94.06 106 LYS A 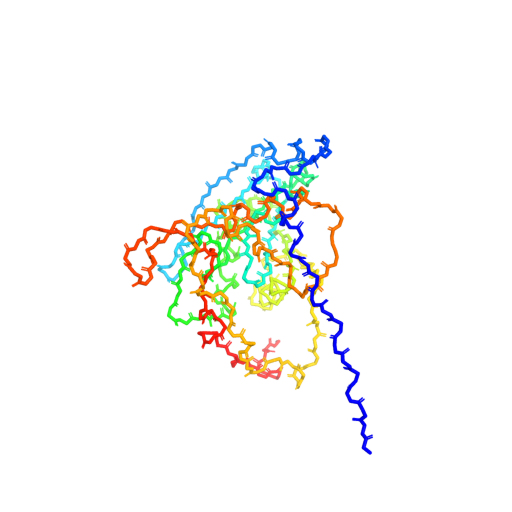C 1
ATOM 822 O O . LYS A 1 106 ? -5.120 -13.905 4.868 1.00 94.06 106 LYS A O 1
ATOM 827 N N . MET A 1 107 ? -7.117 -14.738 4.250 1.00 94.00 107 MET A N 1
ATOM 828 C CA . MET A 1 107 ? -7.855 -13.493 4.500 1.00 94.00 107 MET A CA 1
ATOM 829 C C . MET A 1 107 ? -7.822 -13.102 5.986 1.00 94.00 107 MET A C 1
ATOM 831 O O . MET A 1 107 ? -7.616 -11.932 6.303 1.00 94.00 107 MET A O 1
ATOM 835 N N . GLU A 1 108 ? -7.899 -14.089 6.877 1.00 94.00 108 GLU A N 1
ATOM 836 C CA . GLU A 1 108 ? -7.806 -13.961 8.338 1.00 94.00 108 GLU A CA 1
ATOM 837 C C . GLU A 1 108 ? -6.427 -13.417 8.760 1.00 94.00 108 GLU A C 1
ATOM 839 O O . GLU A 1 108 ? -6.275 -12.675 9.731 1.00 94.00 108 GLU A O 1
ATOM 844 N N . CYS A 1 109 ? -5.376 -13.780 8.014 1.00 95.62 109 CYS A N 1
ATOM 845 C CA . CYS A 1 109 ? -4.033 -13.251 8.240 1.00 95.62 109 CYS A CA 1
ATOM 846 C C . CYS A 1 109 ? -3.987 -11.758 7.896 1.00 95.62 109 CYS A C 1
ATOM 848 O O . CYS A 1 109 ? -3.600 -10.953 8.741 1.00 95.62 109 CYS A O 1
ATOM 850 N N . TYR A 1 110 ? -4.492 -11.365 6.721 1.00 98.19 110 TYR A N 1
ATOM 851 C CA . TYR A 1 110 ? -4.579 -9.952 6.345 1.00 98.19 110 TYR A CA 1
ATOM 852 C C . TYR A 1 110 ? -5.429 -9.125 7.315 1.00 98.19 110 TYR A C 1
ATOM 854 O O . TYR A 1 110 ? -5.079 -7.984 7.611 1.00 98.19 110 TYR A O 1
ATOM 862 N N . ALA A 1 111 ? -6.509 -9.688 7.863 1.00 98.31 111 ALA A N 1
ATOM 863 C CA . ALA A 1 111 ? -7.312 -9.007 8.873 1.00 98.31 111 ALA A CA 1
ATOM 864 C C . ALA A 1 111 ? -6.497 -8.671 10.136 1.00 98.31 111 ALA A C 1
ATOM 866 O O . ALA A 1 111 ? -6.605 -7.561 10.664 1.00 98.31 111 ALA A O 1
ATOM 867 N N . ARG A 1 112 ? -5.626 -9.585 10.583 1.00 98.56 112 ARG A N 1
ATOM 868 C CA . ARG A 1 112 ? -4.712 -9.342 11.711 1.00 98.56 112 ARG A CA 1
ATOM 869 C C . ARG A 1 112 ? -3.606 -8.348 11.380 1.00 98.56 112 ARG A C 1
ATOM 871 O O . ARG A 1 112 ? -3.266 -7.545 12.243 1.00 98.56 112 ARG A O 1
ATOM 878 N N . GLU A 1 113 ? -3.100 -8.343 10.148 1.00 98.88 113 GLU A N 1
ATOM 879 C CA . GLU A 1 113 ? -2.146 -7.329 9.672 1.00 98.88 113 GLU A CA 1
ATOM 880 C C . GLU A 1 113 ? -2.741 -5.916 9.744 1.00 98.88 113 GLU A C 1
ATOM 882 O O . GLU A 1 113 ? -2.089 -5.007 10.258 1.00 98.88 113 GLU A O 1
ATOM 887 N N . VAL A 1 114 ? -4.007 -5.745 9.337 1.00 98.88 114 VAL A N 1
ATOM 888 C CA . VAL A 1 114 ? -4.744 -4.472 9.456 1.00 98.88 114 VAL A CA 1
ATOM 889 C C . VAL A 1 114 ? -4.827 -4.005 10.908 1.00 98.88 114 VAL A C 1
ATOM 891 O O . VAL A 1 114 ? -4.545 -2.839 11.193 1.00 98.88 114 VAL A O 1
ATOM 894 N N . LEU A 1 115 ? -5.182 -4.897 11.841 1.00 98.81 115 LEU A N 1
ATOM 895 C CA . LEU A 1 115 ? -5.257 -4.533 13.258 1.00 98.81 115 LEU A CA 1
ATOM 896 C C . LEU A 1 115 ? -3.884 -4.224 13.859 1.00 98.81 115 LEU A C 1
ATOM 898 O O . LEU A 1 115 ? -3.769 -3.256 14.606 1.00 98.81 115 LEU A O 1
ATOM 902 N N . ALA A 1 116 ? -2.859 -5.022 13.555 1.00 98.88 116 ALA A N 1
ATOM 903 C CA . ALA A 1 116 ? -1.514 -4.832 14.091 1.00 98.88 116 ALA A CA 1
ATOM 904 C C . ALA A 1 116 ? -0.920 -3.495 13.632 1.00 98.88 116 ALA A C 1
ATOM 906 O O . ALA A 1 116 ? -0.577 -2.662 14.469 1.00 98.88 116 ALA A O 1
ATOM 907 N N . ALA A 1 117 ? -0.929 -3.237 12.321 1.00 98.88 117 ALA A N 1
ATOM 908 C CA . ALA A 1 117 ? -0.462 -1.971 11.767 1.00 98.88 117 ALA A CA 1
ATOM 909 C C . ALA A 1 117 ? -1.271 -0.784 12.304 1.00 98.88 117 ALA A C 1
ATOM 911 O O . ALA A 1 117 ? -0.705 0.246 12.655 1.00 98.88 117 ALA A O 1
ATOM 912 N N . GLY A 1 118 ? -2.597 -0.925 12.416 1.00 98.88 118 GLY A N 1
ATOM 913 C CA . GLY A 1 118 ? -3.451 0.113 12.983 1.00 98.88 118 GLY A CA 1
ATOM 914 C C . GLY A 1 118 ? -3.128 0.423 14.446 1.00 98.88 118 GLY A C 1
ATOM 915 O O . GLY A 1 118 ? -3.128 1.592 14.822 1.00 98.88 118 GLY A O 1
ATOM 916 N N . ARG A 1 119 ? -2.846 -0.587 15.278 1.00 98.81 119 ARG A N 1
ATOM 917 C CA . ARG A 1 119 ? -2.479 -0.394 16.693 1.00 98.81 119 ARG A CA 1
ATOM 918 C C . ARG A 1 119 ? -1.110 0.253 16.826 1.00 98.81 119 ARG A C 1
ATOM 920 O O . ARG A 1 119 ? -1.007 1.302 17.453 1.00 98.81 119 ARG A O 1
ATOM 927 N N . ASP A 1 120 ? -0.097 -0.304 16.172 1.00 98.88 120 ASP A N 1
ATOM 928 C CA . ASP A 1 120 ? 1.270 0.218 16.254 1.00 98.88 120 ASP A CA 1
ATOM 929 C C . ASP A 1 120 ? 1.360 1.620 15.641 1.00 98.88 120 ASP A C 1
ATOM 931 O O . ASP A 1 120 ? 1.996 2.518 16.196 1.00 98.88 120 ASP A O 1
ATOM 935 N N . GLY A 1 121 ? 0.623 1.848 14.553 1.00 98.75 121 GLY A N 1
ATOM 936 C CA . GLY A 1 121 ? 0.452 3.146 13.915 1.00 98.75 121 GLY A CA 1
ATOM 937 C C . GLY A 1 121 ? -0.435 4.126 14.689 1.00 98.75 121 GLY A C 1
ATOM 938 O O . GLY A 1 121 ? -0.533 5.277 14.274 1.00 98.75 121 GLY A O 1
ATOM 939 N N . GLY A 1 122 ? -1.062 3.741 15.803 1.00 98.81 122 GLY A N 1
ATOM 940 C CA . GLY A 1 122 ? -1.825 4.638 16.684 1.00 98.81 122 GLY A CA 1
ATOM 941 C C . GLY A 1 122 ? -3.258 4.962 16.245 1.00 98.81 122 GLY A C 1
ATOM 942 O O . GLY A 1 122 ? -3.875 5.885 16.770 1.00 98.81 122 GLY A O 1
ATOM 943 N N . ALA A 1 123 ? -3.830 4.228 15.288 1.00 98.81 123 ALA A N 1
ATOM 944 C CA . ALA A 1 123 ? -5.225 4.412 14.874 1.00 98.81 123 ALA A CA 1
ATOM 945 C C . ALA A 1 123 ? -6.235 4.039 15.980 1.00 98.81 123 ALA A C 1
ATOM 947 O O . ALA A 1 123 ? -7.376 4.492 15.947 1.00 98.81 123 ALA A O 1
ATOM 948 N N . PHE A 1 124 ? -5.837 3.227 16.961 1.00 98.75 124 PHE A N 1
ATOM 949 C CA . PHE A 1 124 ? -6.702 2.822 18.077 1.00 98.75 124 PHE A CA 1
ATOM 950 C C . PHE A 1 124 ? -6.585 3.737 19.308 1.00 98.75 124 PHE A C 1
ATOM 952 O O . PHE A 1 124 ? -7.357 3.579 20.253 1.00 98.75 124 PHE A O 1
ATOM 959 N N . ASP A 1 125 ? -5.670 4.715 19.292 1.00 98.69 125 ASP A N 1
ATOM 960 C CA . ASP A 1 125 ? -5.345 5.561 20.452 1.00 98.69 125 ASP A CA 1
ATOM 961 C C . ASP A 1 125 ? -6.545 6.415 20.917 1.00 98.69 125 ASP A C 1
ATOM 963 O O . ASP A 1 125 ? -6.624 6.805 22.079 1.00 98.69 125 ASP A O 1
ATOM 967 N N . ALA A 1 126 ? -7.508 6.672 20.023 1.00 98.31 126 ALA A N 1
ATOM 968 C CA . ALA A 1 126 ? -8.715 7.466 20.273 1.00 98.31 126 ALA A CA 1
ATOM 969 C C . ALA A 1 126 ? -10.018 6.643 20.200 1.00 98.31 126 ALA A C 1
ATOM 971 O O . ALA A 1 126 ? -11.092 7.171 19.891 1.00 98.31 126 ALA A O 1
ATOM 972 N N . GLY A 1 127 ? -9.931 5.333 20.439 1.00 98.19 127 GLY A N 1
ATOM 973 C CA . GLY A 1 127 ? -11.052 4.398 20.336 1.00 98.19 127 GLY A CA 1
ATOM 974 C C . GLY A 1 127 ? -11.113 3.676 18.988 1.00 98.19 127 GLY A C 1
ATOM 975 O O . GLY A 1 127 ? -10.111 3.525 18.296 1.00 98.19 127 GLY A O 1
ATOM 976 N N . LYS A 1 128 ? -12.301 3.177 18.621 1.00 98.75 128 LYS A N 1
ATOM 977 C CA . LYS A 1 128 ? -12.477 2.319 17.435 1.00 98.75 128 LYS A CA 1
ATOM 978 C C . LYS A 1 128 ? -12.214 3.100 16.129 1.00 98.75 128 LYS A C 1
ATOM 980 O O . LYS A 1 128 ? -12.904 4.102 15.897 1.00 98.75 128 LYS A O 1
ATOM 985 N N . PRO A 1 129 ? -11.296 2.654 15.252 1.00 98.81 129 PRO A N 1
ATOM 986 C CA . PRO A 1 129 ? -11.036 3.304 13.971 1.00 98.81 129 PRO A CA 1
ATOM 987 C C . PRO A 1 129 ? -12.061 2.904 12.903 1.00 98.81 129 PRO A C 1
ATOM 989 O O . PRO A 1 129 ? -12.784 1.913 13.034 1.00 98.81 129 PRO A O 1
ATOM 992 N N . PHE A 1 130 ? -12.092 3.660 11.806 1.00 98.81 130 PHE A N 1
ATOM 993 C CA . PHE A 1 130 ? -12.669 3.186 10.544 1.00 98.81 130 PHE A CA 1
ATOM 994 C C . PHE A 1 130 ? -11.612 2.446 9.720 1.00 98.81 130 PHE A C 1
ATOM 996 O O . PHE A 1 130 ? -10.434 2.793 9.788 1.00 98.81 130 PHE A O 1
ATOM 1003 N N . VAL A 1 131 ? -12.036 1.491 8.893 1.00 98.88 131 VAL A N 1
ATOM 1004 C CA . VAL A 1 131 ? -11.174 0.852 7.885 1.00 98.88 131 VAL A CA 1
ATOM 1005 C C . VAL A 1 131 ? -11.690 1.190 6.488 1.00 98.88 131 VAL A C 1
ATOM 1007 O O . VAL A 1 131 ? -12.888 1.114 6.227 1.00 98.88 131 VAL A O 1
ATOM 1010 N N . VAL A 1 132 ? -10.797 1.579 5.585 1.00 98.69 132 VAL A N 1
ATOM 1011 C CA . VAL A 1 132 ? -11.105 1.884 4.186 1.00 98.69 132 VAL A CA 1
ATOM 1012 C C . VAL A 1 132 ? -10.281 0.969 3.301 1.00 98.69 132 VAL A C 1
ATOM 1014 O O . VAL A 1 132 ? -9.057 0.970 3.386 1.00 98.69 132 VAL A O 1
ATOM 1017 N N . GLY A 1 133 ? -10.943 0.206 2.438 1.00 98.44 133 GLY A N 1
ATOM 1018 C CA . GLY A 1 133 ? -10.288 -0.753 1.557 1.00 98.44 133 GLY A CA 1
ATOM 1019 C C . GLY A 1 133 ? -10.584 -0.492 0.091 1.00 98.44 133 GLY A C 1
ATOM 1020 O O . GLY A 1 133 ? -11.745 -0.329 -0.279 1.00 98.44 133 GLY A O 1
ATOM 1021 N N . HIS A 1 134 ? -9.550 -0.505 -0.749 1.00 97.62 134 HIS A N 1
ATOM 1022 C CA . HIS A 1 134 ? -9.691 -0.416 -2.203 1.00 97.62 134 HIS A CA 1
ATOM 1023 C C . HIS A 1 134 ? -9.461 -1.773 -2.878 1.00 97.62 134 HIS A C 1
ATOM 1025 O O . HIS A 1 134 ? -8.485 -2.458 -2.577 1.00 97.62 134 HIS A O 1
ATOM 1031 N N . SER A 1 135 ? -10.311 -2.146 -3.838 1.00 94.88 135 SER A N 1
ATOM 1032 C CA . SER A 1 135 ? -10.198 -3.376 -4.632 1.00 94.88 135 SER A CA 1
ATOM 1033 C C . SER A 1 135 ? -10.004 -4.637 -3.762 1.00 94.88 135 SER A C 1
ATOM 1035 O O . SER A 1 135 ? -10.889 -5.014 -2.995 1.00 94.88 135 SER A O 1
ATOM 1037 N N . PHE A 1 136 ? -8.848 -5.310 -3.823 1.00 95.19 136 PHE A N 1
ATOM 1038 C CA . PHE A 1 136 ? -8.549 -6.434 -2.924 1.00 95.19 136 PHE A CA 1
ATOM 1039 C C . PHE A 1 136 ? -8.607 -6.042 -1.437 1.00 95.19 136 PHE A C 1
ATOM 1041 O O . PHE A 1 136 ? -9.136 -6.796 -0.621 1.00 95.19 136 PHE A O 1
ATOM 1048 N N . GLY A 1 137 ? -8.148 -4.836 -1.099 1.00 97.62 137 GLY A N 1
ATOM 1049 C CA . GLY A 1 137 ? -8.214 -4.280 0.248 1.00 97.62 137 GLY A CA 1
ATOM 1050 C C . GLY A 1 137 ? -9.642 -4.103 0.758 1.00 97.62 137 GLY A C 1
ATOM 1051 O O . GLY A 1 137 ? -9.858 -4.137 1.966 1.00 97.62 137 GLY A O 1
ATOM 1052 N N . GLY A 1 138 ? -10.637 -3.989 -0.128 1.00 96.75 138 GLY A N 1
ATOM 1053 C CA . GLY A 1 138 ? -12.047 -4.023 0.257 1.00 96.75 138 GLY A CA 1
ATOM 1054 C C . GLY A 1 138 ? -12.468 -5.384 0.811 1.00 96.75 138 GLY A C 1
ATOM 1055 O O . GLY A 1 138 ? -13.129 -5.442 1.843 1.00 96.75 138 GLY A O 1
ATOM 1056 N N . PHE A 1 139 ? -12.021 -6.487 0.199 1.00 94.44 139 PHE A N 1
ATOM 1057 C CA . PHE A 1 139 ? -12.260 -7.832 0.743 1.00 94.44 139 PHE A CA 1
ATOM 1058 C C . PHE A 1 139 ? -11.546 -8.045 2.073 1.00 94.44 139 PHE A C 1
ATOM 1060 O O . PHE A 1 139 ? -12.126 -8.638 2.981 1.00 94.44 139 PHE A O 1
ATOM 1067 N N . VAL A 1 140 ? -10.314 -7.544 2.199 1.00 97.25 140 VAL A N 1
ATOM 1068 C CA . VAL A 1 140 ? -9.576 -7.577 3.469 1.00 97.25 140 VAL A CA 1
ATOM 1069 C C . VAL A 1 140 ? -10.351 -6.810 4.534 1.00 97.25 140 VAL A C 1
ATOM 1071 O O . VAL A 1 140 ? -10.628 -7.365 5.586 1.00 97.25 140 VAL A O 1
ATOM 1074 N N . SER A 1 141 ? -10.805 -5.594 4.227 1.00 98.00 141 SER A N 1
ATOM 1075 C CA . SER A 1 141 ? -11.552 -4.755 5.171 1.00 98.00 141 SER A CA 1
ATOM 1076 C C . SER A 1 141 ? -12.876 -5.388 5.605 1.00 98.00 141 SER A C 1
ATOM 1078 O O . SER A 1 141 ? -13.227 -5.327 6.780 1.00 98.00 141 SER A O 1
ATOM 1080 N N . LEU A 1 142 ? -13.604 -6.028 4.682 1.00 95.31 142 LEU A N 1
ATOM 1081 C CA . LEU A 1 142 ? -14.820 -6.781 5.008 1.00 95.31 142 LEU A CA 1
ATOM 1082 C C . LEU A 1 142 ? -14.516 -7.997 5.891 1.00 95.31 142 LEU A C 1
ATOM 1084 O O . LEU A 1 142 ? -15.246 -8.240 6.845 1.00 95.31 142 LEU A O 1
ATOM 1088 N N . THR A 1 143 ? -13.419 -8.711 5.627 1.00 94.44 143 THR A N 1
ATOM 1089 C CA . THR A 1 143 ? -12.970 -9.824 6.480 1.00 94.44 143 THR A CA 1
ATOM 1090 C C . THR A 1 143 ? -12.620 -9.319 7.882 1.00 94.44 143 THR A C 1
ATOM 1092 O O . THR A 1 143 ? -13.100 -9.866 8.870 1.00 94.44 143 THR A O 1
ATOM 1095 N N . THR A 1 144 ? -11.887 -8.204 7.990 1.00 97.50 144 THR A N 1
ATOM 1096 C CA . THR A 1 144 ? -11.607 -7.554 9.278 1.00 97.50 144 THR A CA 1
ATOM 1097 C C . THR A 1 144 ? -12.895 -7.172 10.008 1.00 97.50 144 THR A C 1
ATOM 1099 O O . THR A 1 144 ? -12.966 -7.318 11.223 1.00 97.50 144 THR A O 1
ATOM 1102 N N . ALA A 1 145 ? -13.926 -6.707 9.296 1.00 96.19 145 ALA A N 1
ATOM 1103 C CA . ALA A 1 145 ? -15.219 -6.386 9.898 1.00 96.19 145 ALA A CA 1
ATOM 1104 C C . ALA A 1 145 ? -15.961 -7.628 10.409 1.00 96.19 145 ALA A C 1
ATOM 1106 O O . ALA A 1 145 ? -16.601 -7.562 11.452 1.00 96.19 145 ALA A O 1
ATOM 1107 N N . MET A 1 146 ? -15.881 -8.743 9.683 1.00 94.06 146 MET A N 1
ATOM 1108 C CA . MET A 1 146 ? -16.517 -10.001 10.074 1.00 94.06 146 MET A CA 1
ATOM 1109 C C . MET A 1 146 ? -15.853 -10.616 11.309 1.00 94.06 146 MET A C 1
ATOM 1111 O O . MET A 1 146 ? -16.550 -11.069 12.207 1.00 94.06 146 MET A O 1
ATOM 1115 N N . GLU A 1 147 ? -14.522 -10.599 11.380 1.00 94.50 147 GLU A N 1
ATOM 1116 C CA . GLU A 1 147 ? -13.777 -11.197 12.497 1.00 94.50 147 GLU A CA 1
ATOM 1117 C C . GLU A 1 147 ? -13.650 -10.271 13.710 1.00 94.50 147 GLU A C 1
ATOM 1119 O O . GLU A 1 147 ? -13.621 -10.724 14.853 1.00 94.50 147 GLU A O 1
ATOM 1124 N N . TYR A 1 148 ? -13.551 -8.962 13.471 1.00 96.75 148 TYR A N 1
ATOM 1125 C CA . TYR A 1 148 ? -13.179 -7.976 14.485 1.00 96.75 148 TYR A CA 1
ATOM 1126 C C . TYR A 1 148 ? -14.097 -6.751 14.490 1.00 96.75 148 TYR A C 1
ATOM 1128 O O . TYR A 1 148 ? -13.697 -5.680 14.952 1.00 96.75 148 TYR A O 1
ATOM 1136 N N . GLY A 1 149 ? -15.333 -6.885 14.004 1.00 96.12 149 GLY A N 1
ATOM 1137 C CA . GLY A 1 149 ? -16.292 -5.783 13.880 1.00 96.12 149 GLY A CA 1
ATOM 1138 C C . GLY A 1 149 ? -16.540 -5.028 15.184 1.00 96.12 149 GLY A C 1
ATOM 1139 O O . GLY A 1 149 ? -16.656 -3.805 15.172 1.00 96.12 149 GLY A O 1
ATOM 1140 N N . GLU A 1 150 ? -16.502 -5.716 16.329 1.00 97.19 150 GLU A N 1
ATOM 1141 C CA . GLU A 1 150 ? -16.625 -5.080 17.644 1.00 97.19 150 GLU A CA 1
ATOM 1142 C C . GLU A 1 150 ? -15.490 -4.096 17.962 1.00 97.19 150 GLU A C 1
ATOM 1144 O O . GLU A 1 150 ? -15.670 -3.206 18.792 1.00 97.19 150 GLU A O 1
ATOM 1149 N N . GLN A 1 151 ? -14.336 -4.205 17.304 1.00 98.19 151 GLN A N 1
ATOM 1150 C CA . GLN A 1 151 ? -13.186 -3.316 17.490 1.00 98.19 151 GLN A CA 1
ATOM 1151 C C . GLN A 1 151 ? -13.176 -2.141 16.505 1.00 98.19 151 GLN A C 1
ATOM 1153 O O . GLN A 1 151 ? -12.358 -1.232 16.649 1.00 98.19 151 GLN A O 1
ATOM 1158 N N . LEU A 1 152 ? -14.081 -2.128 15.522 1.00 98.62 152 LEU A N 1
ATOM 1159 C CA . LEU A 1 152 ? -14.132 -1.125 14.462 1.00 98.62 152 LEU A CA 1
ATOM 1160 C C . LEU A 1 152 ? -15.357 -0.219 14.607 1.00 98.62 152 LEU A C 1
ATOM 1162 O O . LEU A 1 152 ? -16.392 -0.597 15.151 1.00 98.62 152 LEU A O 1
ATOM 1166 N N . LYS A 1 153 ? -15.239 1.013 14.110 1.00 98.31 153 LYS A N 1
ATOM 1167 C CA . LYS A 1 153 ? -16.361 1.957 14.021 1.00 98.31 153 LYS A CA 1
ATOM 1168 C C . LYS A 1 153 ? -17.166 1.781 12.733 1.00 98.31 153 LYS A C 1
ATOM 1170 O O . LYS A 1 153 ? -18.334 2.152 12.687 1.00 98.31 153 LYS A O 1
ATOM 1175 N N . GLY A 1 154 ? -16.543 1.228 11.696 1.00 98.00 154 GLY A N 1
ATOM 1176 C CA . GLY A 1 154 ? -17.174 0.929 10.417 1.00 98.00 154 GLY A CA 1
ATOM 1177 C C . GLY A 1 154 ? -16.149 0.673 9.317 1.00 98.00 154 GLY A C 1
ATOM 1178 O O . GLY A 1 154 ? -14.949 0.899 9.504 1.00 98.00 154 GLY A O 1
ATOM 1179 N N . VAL A 1 155 ? -16.641 0.231 8.161 1.00 98.00 155 VAL A N 1
ATOM 1180 C CA . VAL A 1 155 ? -15.828 -0.046 6.973 1.00 98.00 155 VAL A CA 1
ATOM 1181 C C . VAL A 1 155 ? -16.369 0.708 5.764 1.00 98.00 155 VAL A C 1
ATOM 1183 O O . VAL A 1 155 ? -17.578 0.732 5.544 1.00 98.00 155 VAL A O 1
ATOM 1186 N N . ALA A 1 156 ? -15.473 1.291 4.966 1.00 97.56 156 ALA A N 1
ATOM 1187 C CA . ALA A 1 156 ? -15.783 1.789 3.631 1.00 97.56 156 ALA A CA 1
ATOM 1188 C C . ALA A 1 156 ? -15.044 0.963 2.573 1.00 97.56 156 ALA A C 1
ATOM 1190 O O . ALA A 1 156 ? -13.849 0.690 2.688 1.00 97.56 156 ALA A O 1
ATOM 1191 N N . VAL A 1 157 ? -15.767 0.576 1.526 1.00 96.94 157 VAL A N 1
ATOM 1192 C CA . VAL A 1 157 ? -15.256 -0.258 0.437 1.00 96.94 157 VAL A CA 1
ATOM 1193 C C . VAL A 1 157 ? -15.255 0.563 -0.846 1.00 96.94 157 VAL A C 1
ATOM 1195 O O . VAL A 1 157 ? -16.288 1.099 -1.240 1.00 96.94 157 VAL A O 1
ATOM 1198 N N . LEU A 1 158 ? -14.097 0.659 -1.493 1.00 95.88 158 LEU A N 1
ATOM 1199 C CA . LEU A 1 158 ? -13.878 1.460 -2.694 1.00 95.88 158 LEU A CA 1
ATOM 1200 C C . LEU A 1 158 ? -13.560 0.536 -3.868 1.00 95.88 158 LEU A C 1
ATOM 1202 O O . LEU A 1 158 ? -12.632 -0.270 -3.789 1.00 95.88 158 LEU A O 1
ATOM 1206 N N . ASP A 1 159 ? -14.344 0.631 -4.941 1.00 91.94 159 ASP A N 1
ATOM 1207 C CA . ASP A 1 159 ? -14.138 -0.105 -6.200 1.00 91.94 159 ASP A CA 1
ATOM 1208 C C . ASP A 1 159 ? -13.790 -1.599 -6.007 1.00 91.94 159 ASP A C 1
ATOM 1210 O O . ASP A 1 159 ? -12.866 -2.162 -6.597 1.00 91.94 159 ASP A O 1
ATOM 1214 N N . SER A 1 160 ? -14.499 -2.250 -5.080 1.00 90.81 160 SER A N 1
ATOM 1215 C CA . SER A 1 160 ? -14.327 -3.673 -4.782 1.00 90.81 160 SER A CA 1
ATOM 1216 C C . SER A 1 160 ? -15.619 -4.401 -5.128 1.00 90.81 160 SER A C 1
ATOM 1218 O O . SER A 1 160 ? -16.674 -4.048 -4.595 1.00 90.81 160 SER A O 1
ATOM 1220 N N . PRO A 1 161 ? -15.589 -5.412 -6.009 1.00 83.94 161 PRO A N 1
ATOM 1221 C CA . PRO A 1 161 ? -16.814 -6.068 -6.428 1.00 83.94 161 PRO A CA 1
ATOM 1222 C C . PRO A 1 161 ? -17.372 -6.924 -5.287 1.00 83.94 161 PRO A C 1
ATOM 1224 O O . PRO A 1 161 ? -16.808 -7.966 -4.957 1.00 83.94 161 PRO A O 1
ATOM 1227 N N . ILE A 1 162 ? -18.507 -6.516 -4.723 1.00 82.69 162 ILE A N 1
ATOM 1228 C CA . ILE A 1 162 ? -19.267 -7.321 -3.762 1.00 82.69 162 ILE A CA 1
ATOM 1229 C C . ILE A 1 162 ? -20.168 -8.260 -4.561 1.00 82.69 162 ILE A C 1
ATOM 1231 O O . ILE A 1 162 ? -21.032 -7.814 -5.315 1.00 82.69 162 ILE A O 1
ATOM 1235 N N . ARG A 1 163 ? -19.921 -9.566 -4.444 1.00 81.25 163 ARG A N 1
ATOM 1236 C CA . ARG A 1 163 ? -20.625 -10.600 -5.212 1.00 81.25 163 ARG A CA 1
ATOM 1237 C C . ARG A 1 163 ? -21.291 -11.616 -4.285 1.00 81.25 163 ARG A C 1
ATOM 1239 O O . ARG A 1 163 ? -20.710 -11.923 -3.236 1.00 81.25 163 ARG A O 1
ATOM 1246 N N . PRO A 1 164 ? -22.444 -12.179 -4.694 1.00 79.56 164 PRO A N 1
ATOM 1247 C CA . PRO A 1 164 ? -23.020 -13.368 -4.072 1.00 79.56 164 PRO A CA 1
ATOM 1248 C C . PRO A 1 164 ? -21.988 -14.494 -3.912 1.00 79.56 164 PRO A C 1
ATOM 1250 O O . PRO A 1 164 ? -21.043 -14.587 -4.701 1.00 79.56 164 PRO A O 1
ATOM 1253 N N . SER A 1 165 ? -22.146 -15.334 -2.885 1.00 76.06 165 SER A N 1
ATOM 1254 C CA . SER A 1 165 ? -21.164 -16.361 -2.491 1.00 76.06 165 SER A CA 1
ATOM 1255 C C . SER A 1 165 ? -20.850 -17.379 -3.596 1.00 76.06 165 SER A C 1
ATOM 1257 O O . SER A 1 165 ? -19.711 -17.830 -3.719 1.00 76.06 165 SER A O 1
ATOM 1259 N N . ASP A 1 166 ? -21.828 -17.706 -4.436 1.00 79.12 166 ASP A N 1
ATOM 1260 C CA . ASP A 1 166 ? -21.714 -18.593 -5.598 1.00 79.12 166 ASP A CA 1
ATOM 1261 C C . ASP A 1 166 ? -20.936 -17.964 -6.768 1.00 79.12 166 ASP A C 1
ATOM 1263 O O . ASP A 1 166 ? -20.382 -18.679 -7.600 1.00 79.12 166 ASP A O 1
ATOM 1267 N N . GLN A 1 167 ? -20.824 -16.634 -6.800 1.00 79.81 167 GLN A N 1
ATOM 1268 C CA . GLN A 1 167 ? -20.104 -15.865 -7.824 1.00 79.81 167 GLN A CA 1
ATOM 1269 C C . GLN A 1 167 ? -18.749 -15.332 -7.341 1.00 79.81 167 GLN A C 1
ATOM 1271 O O . GLN A 1 167 ? -18.056 -14.589 -8.055 1.00 79.81 167 GLN A O 1
ATOM 1276 N N . GLN A 1 168 ? -18.355 -15.682 -6.115 1.00 77.56 168 GLN A N 1
ATOM 1277 C CA . GLN A 1 168 ? -17.033 -15.357 -5.606 1.00 77.56 168 GLN A CA 1
ATOM 1278 C C . GLN A 1 168 ? -15.965 -16.175 -6.332 1.00 77.56 168 GLN A C 1
ATOM 1280 O O . GLN A 1 168 ? -16.153 -17.327 -6.719 1.00 77.56 168 GLN A O 1
ATOM 1285 N N . ARG A 1 169 ? -14.809 -15.547 -6.539 1.00 76.75 169 ARG A N 1
ATOM 1286 C CA . ARG A 1 169 ? -13.675 -16.176 -7.210 1.00 76.75 169 ARG A CA 1
ATOM 1287 C C . ARG A 1 169 ? -13.120 -17.300 -6.326 1.00 76.75 169 ARG A C 1
ATOM 1289 O O . ARG A 1 169 ? -12.668 -17.025 -5.222 1.00 76.75 169 ARG A O 1
ATOM 1296 N N . ARG A 1 170 ? -13.096 -18.524 -6.860 1.00 78.81 170 ARG A N 1
ATOM 1297 C CA . ARG A 1 170 ? -12.542 -19.732 -6.213 1.00 78.81 170 ARG A CA 1
ATOM 1298 C C . ARG A 1 170 ? -11.202 -20.188 -6.798 1.00 78.81 170 ARG A C 1
ATOM 1300 O O . ARG A 1 170 ? -10.752 -21.295 -6.538 1.00 78.81 170 ARG A O 1
ATOM 1307 N N . SER A 1 171 ? -10.594 -19.367 -7.650 1.00 79.75 171 SER A N 1
ATOM 1308 C CA . SER A 1 171 ? -9.332 -19.696 -8.307 1.00 79.75 171 SER A CA 1
ATOM 1309 C C . SER A 1 171 ? -8.463 -18.468 -8.532 1.00 79.75 171 SER A C 1
ATOM 1311 O O . SER A 1 171 ? -8.959 -17.347 -8.729 1.00 79.75 171 SER A O 1
ATOM 1313 N N . SER A 1 172 ? -7.156 -18.700 -8.568 1.00 79.69 172 SER A N 1
ATOM 1314 C CA . SER A 1 172 ? -6.153 -17.671 -8.803 1.00 79.69 172 SER A CA 1
ATOM 1315 C C . SER A 1 172 ? -6.434 -16.909 -10.102 1.00 79.69 172 SER A C 1
ATOM 1317 O O . SER A 1 172 ? -6.695 -17.518 -11.147 1.00 79.69 172 SER A O 1
ATOM 1319 N N . PRO A 1 173 ? -6.448 -15.560 -10.095 1.00 81.00 173 PRO A N 1
ATOM 1320 C CA . PRO A 1 173 ? -6.286 -14.819 -11.338 1.00 81.00 173 PRO A CA 1
ATOM 1321 C C . PRO A 1 173 ? -4.942 -15.184 -11.993 1.00 81.00 173 PRO A C 1
ATOM 1323 O O . PRO A 1 173 ? -4.046 -15.675 -11.309 1.00 81.00 173 PRO A O 1
ATOM 1326 N N . PRO A 1 174 ? -4.769 -14.905 -13.297 1.00 77.31 174 PRO A N 1
ATOM 1327 C CA . PRO A 1 174 ? -3.487 -15.109 -13.962 1.00 77.31 174 PRO A CA 1
ATOM 1328 C C . PRO A 1 174 ? -2.344 -14.470 -13.170 1.00 77.31 174 PRO A C 1
ATOM 1330 O O . PRO A 1 174 ? -2.491 -13.325 -12.724 1.00 77.31 174 PRO A O 1
ATOM 1333 N N . SER A 1 175 ? -1.230 -15.196 -13.017 1.00 74.31 175 SER A N 1
ATOM 1334 C CA . SER A 1 175 ? -0.017 -14.662 -12.397 1.00 74.31 175 SER A CA 1
ATOM 1335 C C . SER A 1 175 ? 0.424 -13.394 -13.127 1.00 74.31 175 SER A C 1
ATOM 1337 O O . SER A 1 175 ? 0.271 -13.239 -14.344 1.00 74.31 175 SER A O 1
ATOM 1339 N N . ARG A 1 176 ? 0.915 -12.443 -12.341 1.00 71.38 176 ARG A N 1
ATOM 1340 C CA . ARG A 1 176 ? 1.370 -11.138 -12.806 1.00 71.38 176 ARG A CA 1
ATOM 1341 C C . ARG A 1 176 ? 2.750 -10.909 -12.220 1.00 71.38 176 ARG A C 1
ATOM 1343 O O . ARG A 1 176 ? 3.045 -11.402 -11.140 1.00 71.38 176 ARG A O 1
ATOM 1350 N N . GLY A 1 177 ? 3.579 -10.141 -12.915 1.00 75.12 177 GLY A N 1
ATOM 1351 C CA . GLY A 1 177 ? 4.935 -9.853 -12.454 1.00 75.12 177 GLY A CA 1
ATOM 1352 C C . GLY A 1 177 ? 5.918 -10.982 -12.752 1.00 75.12 177 GLY A C 1
ATOM 1353 O O . GLY A 1 177 ? 5.794 -11.669 -13.762 1.00 75.12 177 GLY A O 1
ATOM 1354 N N . GLY A 1 178 ? 6.954 -11.097 -11.920 1.00 79.12 178 GLY A N 1
ATOM 1355 C CA . GLY A 1 178 ? 8.064 -12.040 -12.113 1.00 79.12 178 GLY A CA 1
ATOM 1356 C C . GLY A 1 178 ? 9.062 -11.601 -13.187 1.00 79.12 178 GLY A C 1
ATOM 1357 O O . GLY A 1 178 ? 10.079 -12.255 -13.391 1.00 79.12 178 GLY A O 1
ATOM 1358 N N . MET A 1 179 ? 8.784 -10.478 -13.850 1.00 88.81 179 MET A N 1
ATOM 1359 C CA . MET A 1 179 ? 9.688 -9.840 -14.793 1.00 88.81 179 MET A CA 1
ATOM 1360 C C . MET A 1 179 ? 10.685 -8.958 -14.051 1.00 88.81 179 MET A C 1
ATOM 1362 O O . MET A 1 179 ? 10.296 -8.142 -13.218 1.00 88.81 179 MET A O 1
ATOM 1366 N N . SER A 1 180 ? 11.951 -9.082 -14.431 1.00 95.31 180 SER A N 1
ATOM 1367 C CA . SER A 1 180 ? 13.027 -8.186 -14.023 1.00 95.31 180 SER A CA 1
ATOM 1368 C C . SER A 1 180 ? 13.469 -7.309 -15.197 1.00 95.31 180 SER A C 1
ATOM 1370 O O . SER A 1 180 ? 13.631 -7.794 -16.322 1.00 95.31 180 SER A O 1
ATOM 1372 N N . TYR A 1 181 ? 13.725 -6.034 -14.936 1.00 96.25 181 TYR A N 1
ATOM 1373 C CA . TYR A 1 181 ? 14.110 -5.025 -15.924 1.00 96.25 181 TYR A CA 1
ATOM 1374 C C . TYR A 1 181 ? 15.575 -4.621 -15.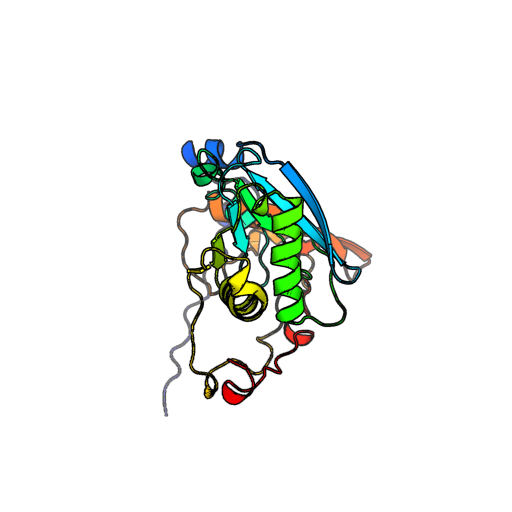735 1.00 96.25 181 TYR A C 1
ATOM 1376 O O . TYR A 1 181 ? 16.069 -4.691 -14.612 1.00 96.25 181 TYR A O 1
ATOM 1384 N N . PRO A 1 182 ? 16.303 -4.270 -16.810 1.00 97.12 182 PRO A N 1
ATOM 1385 C CA . PRO A 1 182 ? 17.725 -3.932 -16.710 1.00 97.12 182 PRO A CA 1
ATOM 1386 C C . PRO A 1 182 ? 17.958 -2.590 -16.007 1.00 97.12 182 PRO A C 1
ATOM 1388 O O . PRO A 1 182 ? 18.948 -2.434 -15.307 1.00 97.12 182 PRO A O 1
ATOM 1391 N N . THR A 1 183 ? 17.037 -1.635 -16.154 1.00 97.25 183 THR A N 1
ATOM 1392 C CA . THR A 1 183 ? 17.120 -0.320 -15.510 1.00 97.25 183 THR A CA 1
ATOM 1393 C C . THR A 1 183 ? 15.800 0.045 -14.844 1.00 97.25 183 THR A C 1
ATOM 1395 O O . THR A 1 183 ? 14.756 -0.559 -15.121 1.00 97.25 183 THR A O 1
ATOM 1398 N N . PHE A 1 184 ? 15.855 1.035 -13.957 1.00 97.06 184 PHE A N 1
ATOM 1399 C CA . PHE A 1 184 ? 14.683 1.580 -13.284 1.00 97.06 184 PHE A CA 1
ATOM 1400 C C . PHE A 1 184 ? 13.708 2.197 -14.297 1.00 97.06 184 PHE A C 1
ATOM 1402 O O . PHE A 1 184 ? 12.512 1.919 -14.269 1.00 97.06 184 PHE A O 1
ATOM 1409 N N . GLU A 1 185 ? 14.234 2.945 -15.265 1.00 97.19 185 GLU A N 1
ATOM 1410 C CA . GLU A 1 185 ? 13.488 3.601 -16.340 1.00 97.19 185 GLU A CA 1
ATOM 1411 C C . GLU A 1 185 ? 12.786 2.565 -17.222 1.00 97.19 185 GLU A C 1
ATOM 1413 O O . GLU A 1 185 ? 11.588 2.674 -17.475 1.00 97.19 185 GLU A O 1
ATOM 1418 N N . ALA A 1 186 ? 13.488 1.486 -17.593 1.00 96.19 186 ALA A N 1
ATOM 1419 C CA . ALA A 1 186 ? 12.907 0.393 -18.369 1.00 96.19 186 ALA A CA 1
ATOM 1420 C C . ALA A 1 186 ? 11.751 -0.304 -17.631 1.00 96.19 186 ALA A C 1
ATOM 1422 O O . ALA A 1 186 ? 10.864 -0.868 -18.275 1.00 96.19 186 ALA A O 1
ATOM 1423 N N . ALA A 1 187 ? 11.750 -0.288 -16.295 1.00 96.00 187 ALA A N 1
ATOM 1424 C CA . ALA A 1 187 ? 10.640 -0.781 -15.489 1.00 96.00 187 ALA A CA 1
ATOM 1425 C C . ALA A 1 187 ? 9.485 0.235 -15.428 1.00 96.00 187 ALA A C 1
ATOM 1427 O O . ALA A 1 187 ? 8.330 -0.144 -15.637 1.00 96.00 187 ALA A O 1
ATOM 1428 N N . LEU A 1 188 ? 9.781 1.523 -15.215 1.00 96.12 188 LEU A N 1
ATOM 1429 C CA . LEU A 1 188 ? 8.787 2.606 -15.204 1.00 96.12 188 LEU A CA 1
ATOM 1430 C C . LEU A 1 188 ? 7.980 2.665 -16.504 1.00 96.12 188 LEU A C 1
ATOM 1432 O O . LEU A 1 188 ? 6.752 2.745 -16.471 1.00 96.12 188 LEU A O 1
ATOM 1436 N N . GLU A 1 189 ? 8.642 2.523 -17.650 1.00 95.25 189 GLU A N 1
ATOM 1437 C CA . GLU A 1 189 ? 8.011 2.480 -18.975 1.00 95.25 189 GLU A CA 1
ATOM 1438 C C . GLU A 1 189 ? 7.058 1.287 -19.168 1.00 95.25 189 GLU A C 1
ATOM 1440 O O . GLU A 1 189 ? 6.327 1.203 -20.157 1.00 95.25 189 GLU A O 1
ATOM 1445 N N . ARG A 1 190 ? 7.040 0.333 -18.232 1.00 94.69 190 ARG A N 1
ATOM 1446 C CA . ARG A 1 190 ? 6.153 -0.836 -18.244 1.00 94.69 190 ARG A CA 1
ATOM 1447 C C . ARG A 1 190 ? 5.014 -0.726 -17.241 1.00 94.69 190 ARG A C 1
ATOM 1449 O O . ARG A 1 190 ? 4.136 -1.592 -17.267 1.00 94.69 190 ARG A O 1
ATOM 1456 N N . PHE A 1 191 ? 4.997 0.312 -16.406 1.00 94.56 191 PHE A N 1
ATOM 1457 C CA . PHE A 1 191 ? 3.956 0.514 -15.408 1.00 94.56 191 PHE A CA 1
ATOM 1458 C C . PHE A 1 191 ? 2.585 0.690 -16.061 1.00 94.56 191 PHE A C 1
ATOM 1460 O O . PHE A 1 191 ? 2.411 1.480 -16.992 1.00 94.56 191 PHE A O 1
ATOM 1467 N N . ARG A 1 192 ? 1.592 -0.048 -15.559 1.00 92.75 192 ARG A N 1
ATOM 1468 C CA . ARG A 1 192 ? 0.201 0.039 -16.006 1.00 92.75 192 ARG A CA 1
ATOM 1469 C C . ARG A 1 192 ? -0.748 -0.190 -14.842 1.00 92.75 192 ARG A C 1
ATOM 1471 O O . ARG A 1 192 ? -0.495 -1.041 -13.992 1.00 92.75 192 ARG A O 1
ATOM 1478 N N . LEU A 1 193 ? -1.872 0.521 -14.877 1.00 91.81 193 LEU A N 1
ATOM 1479 C CA . LEU A 1 193 ? -3.004 0.248 -14.001 1.00 91.81 193 LEU A CA 1
ATOM 1480 C C . LEU A 1 193 ? -3.646 -1.094 -14.338 1.00 91.81 193 LEU A C 1
ATOM 1482 O O . LEU A 1 193 ? -3.552 -1.594 -15.467 1.00 91.81 193 LEU A O 1
ATOM 1486 N N . LEU A 1 194 ? -4.321 -1.651 -13.338 1.00 86.56 194 LEU A N 1
ATOM 1487 C CA . LEU A 1 194 ? -5.029 -2.902 -13.476 1.00 86.56 194 LEU A CA 1
ATOM 1488 C C . LEU A 1 194 ? -6.414 -2.861 -12.802 1.00 86.56 194 LEU A C 1
ATOM 1490 O O . LEU A 1 194 ? -6.461 -2.718 -11.583 1.00 86.56 194 LEU A O 1
ATOM 1494 N N . PRO A 1 195 ? -7.519 -3.090 -13.543 1.00 86.25 195 PRO A N 1
ATOM 1495 C CA . PRO A 1 195 ? -7.596 -3.239 -15.001 1.00 86.25 195 PRO A CA 1
ATOM 1496 C C . PRO A 1 195 ? -7.020 -2.025 -15.741 1.00 86.25 195 PRO A C 1
ATOM 1498 O O . PRO A 1 195 ? -6.858 -0.948 -15.173 1.00 86.25 195 PRO A O 1
ATOM 1501 N N . GLU A 1 196 ? -6.636 -2.229 -17.000 1.00 87.81 196 GLU A N 1
ATOM 1502 C CA . GLU A 1 196 ? -6.091 -1.136 -17.799 1.00 87.81 196 GLU A CA 1
ATOM 1503 C C . GLU A 1 196 ? -7.174 -0.085 -18.026 1.00 87.81 196 GLU A C 1
A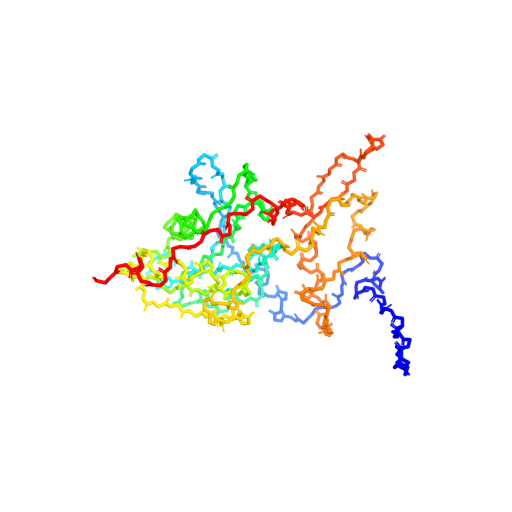TOM 1505 O O . GLU A 1 196 ? -8.266 -0.400 -18.498 1.00 87.81 196 GLU A O 1
ATOM 1510 N N . GLN A 1 197 ? -6.861 1.152 -17.657 1.00 87.94 197 GLN A N 1
ATOM 1511 C CA . GLN A 1 197 ? -7.781 2.277 -17.699 1.00 87.94 197 GLN A CA 1
ATOM 1512 C C . GLN A 1 197 ? -7.010 3.571 -17.974 1.00 87.94 197 GLN A C 1
ATOM 1514 O O . GLN A 1 197 ? -5.835 3.672 -17.595 1.00 87.94 197 GLN A O 1
ATOM 1519 N N . PRO A 1 198 ? -7.635 4.551 -18.646 1.00 87.81 198 PRO A N 1
ATOM 1520 C CA . PRO A 1 198 ? -7.017 5.848 -18.854 1.00 87.81 198 PRO A CA 1
ATOM 1521 C C . PRO A 1 198 ? -6.834 6.569 -17.516 1.00 87.81 198 PRO A C 1
ATOM 1523 O O . PRO A 1 198 ? -7.668 6.483 -16.619 1.00 87.81 198 PRO A O 1
ATOM 1526 N N . CYS A 1 199 ? -5.735 7.304 -17.395 1.00 91.56 199 CYS A N 1
ATOM 1527 C CA . CYS A 1 199 ? -5.502 8.213 -16.285 1.00 91.56 199 CYS A CA 1
ATOM 1528 C C . CYS A 1 199 ? -4.699 9.399 -16.817 1.00 91.56 199 CYS A C 1
ATOM 1530 O O . CYS A 1 199 ? -3.568 9.243 -17.279 1.00 91.56 199 CYS A O 1
ATOM 1532 N N . GLU A 1 200 ? -5.313 10.579 -16.797 1.00 92.38 200 GLU A N 1
ATOM 1533 C CA . GLU A 1 200 ? -4.699 11.812 -17.304 1.00 92.38 200 GLU A CA 1
ATOM 1534 C C . GLU A 1 200 ? -3.657 12.373 -16.325 1.00 92.38 200 GLU A C 1
ATOM 1536 O O . GLU A 1 200 ? -2.695 13.023 -16.734 1.00 92.38 200 GLU A O 1
ATOM 1541 N N . ASN A 1 201 ? -3.795 12.034 -15.041 1.00 96.25 201 ASN A N 1
ATOM 1542 C CA . ASN A 1 201 ? -2.917 12.453 -13.952 1.00 96.25 201 ASN A CA 1
ATOM 1543 C C . ASN A 1 201 ? -1.621 11.631 -13.930 1.00 96.25 201 ASN A C 1
ATOM 1545 O O . ASN A 1 201 ? -1.393 10.806 -13.045 1.00 96.25 201 ASN A O 1
ATOM 1549 N N . ALA A 1 202 ? -0.755 11.850 -14.920 1.00 96.75 202 ALA A N 1
ATOM 1550 C CA . ALA A 1 202 ? 0.496 11.106 -15.053 1.00 96.75 202 ALA A CA 1
ATOM 1551 C C . ALA A 1 202 ? 1.418 11.232 -13.830 1.00 96.75 202 ALA A C 1
ATOM 1553 O O . ALA A 1 202 ? 2.125 10.279 -13.524 1.00 96.75 202 ALA A O 1
ATOM 1554 N N . PHE A 1 203 ? 1.371 12.354 -13.107 1.00 97.88 203 PHE A N 1
ATOM 1555 C CA . PHE A 1 203 ? 2.119 12.545 -11.862 1.00 97.88 203 PHE A CA 1
ATOM 1556 C C . PHE A 1 203 ? 1.725 11.533 -10.768 1.00 97.88 203 PHE A C 1
ATOM 1558 O O . PHE A 1 203 ? 2.596 11.053 -10.047 1.00 97.88 203 PHE A O 1
ATOM 1565 N N . LEU A 1 204 ? 0.446 11.126 -10.687 1.00 97.69 204 LEU A N 1
ATOM 1566 C CA . LEU A 1 204 ? 0.003 10.066 -9.768 1.00 97.69 204 LEU A CA 1
ATOM 1567 C C . LEU A 1 204 ? 0.585 8.714 -10.179 1.00 97.69 204 LEU A C 1
ATO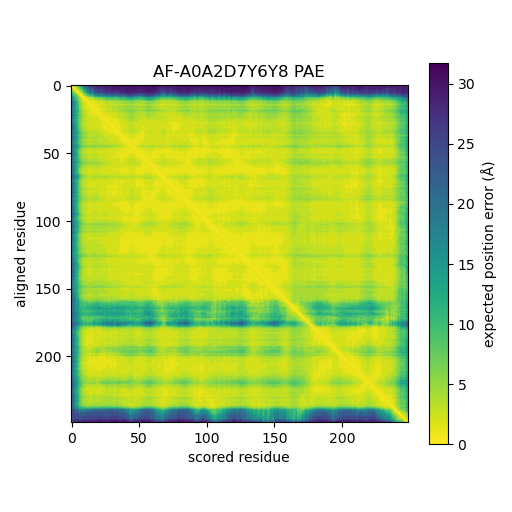M 1569 O O . LEU A 1 204 ? 1.094 7.971 -9.341 1.00 97.69 204 LEU A O 1
ATOM 1573 N N . LEU A 1 205 ? 0.517 8.398 -11.477 1.00 97.44 205 LEU A N 1
ATOM 1574 C CA . LEU A 1 205 ? 1.043 7.140 -12.006 1.00 97.44 205 LEU A CA 1
ATOM 1575 C C . LEU A 1 205 ? 2.552 7.034 -11.801 1.00 97.44 205 LEU A C 1
ATOM 1577 O O . LEU A 1 205 ? 3.031 5.977 -11.406 1.00 97.44 205 LEU A O 1
ATOM 1581 N N . ASP A 1 206 ? 3.285 8.115 -12.062 1.00 98.19 206 ASP A N 1
ATOM 1582 C CA . ASP A 1 206 ? 4.732 8.184 -11.880 1.00 98.19 206 ASP A CA 1
ATOM 1583 C C . ASP A 1 206 ? 5.117 7.989 -10.411 1.00 98.19 206 ASP A C 1
ATOM 1585 O O . ASP A 1 206 ? 5.951 7.134 -10.111 1.00 98.19 206 ASP A O 1
ATOM 1589 N N . HIS A 1 207 ? 4.453 8.694 -9.487 1.00 98.19 207 HIS A N 1
ATOM 1590 C CA . HIS A 1 207 ? 4.687 8.531 -8.050 1.00 98.19 207 HIS A CA 1
ATOM 1591 C C . HIS A 1 207 ? 4.487 7.083 -7.611 1.00 98.19 207 HIS A C 1
ATOM 1593 O O . HIS A 1 207 ? 5.397 6.477 -7.044 1.00 98.19 207 HIS A O 1
ATOM 1599 N N . ILE A 1 208 ? 3.340 6.494 -7.953 1.00 97.50 208 ILE A N 1
ATOM 1600 C CA . ILE A 1 208 ? 3.029 5.100 -7.625 1.00 97.50 208 ILE A CA 1
ATOM 1601 C C . ILE A 1 208 ? 4.072 4.150 -8.229 1.00 97.50 208 ILE A C 1
ATOM 1603 O O . ILE A 1 208 ? 4.609 3.296 -7.522 1.00 97.50 208 ILE A O 1
ATOM 1607 N N . ALA A 1 209 ? 4.395 4.304 -9.516 1.00 97.38 209 ALA A N 1
ATOM 1608 C CA . ALA A 1 209 ? 5.324 3.430 -10.225 1.00 97.38 209 ALA A CA 1
ATOM 1609 C C . ALA A 1 209 ? 6.723 3.438 -9.600 1.00 97.38 209 ALA A C 1
ATOM 1611 O O . ALA A 1 209 ? 7.322 2.377 -9.419 1.00 97.38 209 ALA A O 1
ATOM 1612 N N . ARG A 1 210 ? 7.230 4.616 -9.221 1.00 98.00 210 ARG A N 1
ATOM 1613 C CA . ARG A 1 210 ? 8.543 4.753 -8.575 1.00 98.00 210 ARG A CA 1
ATOM 1614 C C . ARG A 1 210 ? 8.577 4.089 -7.203 1.00 98.00 210 ARG A C 1
ATOM 1616 O O . ARG A 1 210 ? 9.561 3.431 -6.878 1.00 98.00 210 ARG A O 1
ATOM 1623 N N . GLN A 1 211 ? 7.499 4.208 -6.427 1.00 97.75 211 GLN A N 1
ATOM 1624 C CA . GLN A 1 211 ? 7.382 3.535 -5.129 1.00 97.75 211 GLN A CA 1
ATOM 1625 C C . GLN A 1 211 ? 7.153 2.016 -5.258 1.00 97.75 211 GLN A C 1
ATOM 1627 O O . GLN A 1 211 ? 7.442 1.273 -4.321 1.00 97.75 211 GLN A O 1
ATOM 1632 N N . SER A 1 212 ? 6.704 1.541 -6.425 1.00 97.12 212 SER A N 1
ATOM 1633 C CA . SER A 1 212 ? 6.422 0.126 -6.711 1.00 97.12 212 SER A CA 1
ATOM 1634 C C . SER A 1 212 ? 7.659 -0.723 -7.036 1.00 97.12 212 SER A C 1
ATOM 1636 O O . SER A 1 212 ? 7.511 -1.929 -7.235 1.00 97.12 212 SER A O 1
ATOM 1638 N N . LEU A 1 213 ? 8.858 -0.142 -7.152 1.00 97.19 213 LEU A N 1
ATOM 1639 C CA . LEU A 1 213 ? 10.052 -0.823 -7.675 1.00 97.19 213 LEU A CA 1
ATOM 1640 C C . LEU A 1 213 ? 11.112 -1.079 -6.600 1.00 97.19 213 LEU A C 1
ATOM 1642 O O . LEU A 1 213 ? 11.348 -0.247 -5.727 1.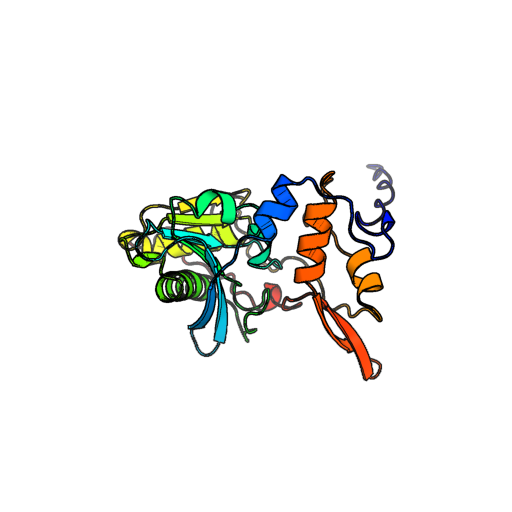00 97.19 213 LEU A O 1
ATOM 1646 N N . LYS A 1 214 ? 11.791 -2.226 -6.691 1.00 96.69 214 LYS A N 1
ATOM 1647 C CA . LYS A 1 214 ? 12.960 -2.566 -5.868 1.00 96.69 214 LYS A CA 1
ATOM 1648 C C . LYS A 1 214 ? 14.089 -3.188 -6.699 1.00 96.69 214 LYS A C 1
ATOM 1650 O O . LYS A 1 214 ? 13.791 -3.821 -7.720 1.00 96.69 214 LYS A O 1
ATOM 1655 N N . PRO A 1 215 ? 15.354 -3.060 -6.261 1.00 97.56 215 PRO A N 1
ATOM 1656 C CA . PRO A 1 215 ? 16.470 -3.782 -6.861 1.00 97.56 215 PRO A CA 1
ATOM 1657 C C . PRO A 1 215 ? 16.275 -5.304 -6.801 1.00 97.56 215 PRO A C 1
ATOM 1659 O O . PRO A 1 215 ? 15.628 -5.834 -5.893 1.00 97.56 215 PRO A O 1
ATOM 1662 N N . THR A 1 216 ? 16.835 -6.019 -7.772 1.00 96.50 216 THR A N 1
ATOM 1663 C CA . THR A 1 216 ? 16.826 -7.484 -7.845 1.00 96.50 216 THR A CA 1
ATOM 1664 C C . THR A 1 216 ? 18.016 -8.007 -8.648 1.00 96.50 216 THR A C 1
ATOM 1666 O O . THR A 1 216 ? 18.627 -7.264 -9.414 1.00 96.50 216 THR A O 1
ATOM 1669 N N . THR A 1 217 ? 18.310 -9.299 -8.520 1.00 96.56 217 THR A N 1
ATOM 1670 C CA . THR A 1 217 ? 19.240 -10.010 -9.405 1.00 96.56 217 THR A CA 1
ATOM 1671 C C . THR A 1 217 ? 18.442 -10.673 -10.524 1.00 96.56 217 THR A C 1
ATOM 1673 O O . THR A 1 217 ? 17.516 -11.447 -10.274 1.00 96.56 217 THR A O 1
ATOM 1676 N N . ARG A 1 218 ? 18.780 -10.352 -11.771 1.00 94.81 218 ARG A N 1
ATOM 1677 C CA . ARG A 1 218 ? 18.156 -10.903 -12.979 1.00 94.81 218 ARG A CA 1
ATOM 1678 C C . ARG A 1 218 ? 18.601 -12.360 -13.208 1.00 94.81 218 ARG A C 1
ATOM 1680 O O . ARG A 1 218 ? 19.633 -12.770 -12.678 1.00 94.81 218 ARG A O 1
ATOM 1687 N N . PRO A 1 219 ? 17.880 -13.157 -14.026 1.00 92.31 219 PRO A N 1
ATOM 1688 C CA . PRO A 1 219 ? 18.242 -14.558 -14.295 1.00 92.31 219 PRO A CA 1
ATOM 1689 C C . PRO A 1 219 ? 19.638 -14.768 -14.899 1.00 92.31 219 PRO A C 1
ATOM 1691 O O . PRO A 1 219 ? 20.213 -15.840 -14.759 1.00 92.31 219 PRO A O 1
ATOM 1694 N N . ASP A 1 220 ? 20.172 -13.750 -15.574 1.00 94.25 220 ASP A N 1
ATOM 1695 C CA . ASP A 1 220 ? 21.521 -13.723 -16.152 1.00 94.25 220 ASP A CA 1
ATOM 1696 C C . ASP A 1 220 ? 22.612 -13.328 -15.129 1.00 94.25 220 ASP A C 1
ATOM 1698 O O . ASP A 1 220 ? 23.780 -13.217 -15.489 1.00 94.25 220 ASP A O 1
ATOM 1702 N N . GLY A 1 221 ? 22.246 -13.117 -13.858 1.00 95.81 221 GLY A N 1
ATOM 1703 C CA . GLY A 1 221 ? 23.141 -12.707 -12.774 1.00 95.81 221 GLY A CA 1
ATOM 1704 C C . GLY A 1 221 ? 23.396 -11.200 -12.686 1.00 95.81 221 GLY A C 1
ATOM 1705 O O . GLY A 1 221 ? 24.024 -10.757 -11.728 1.00 95.81 221 GLY A O 1
ATOM 1706 N N . SER A 1 222 ? 22.909 -10.403 -13.643 1.00 97.00 222 SER A N 1
ATOM 1707 C CA . SER A 1 222 ? 23.070 -8.945 -13.616 1.00 97.00 222 SER A CA 1
ATOM 1708 C C . SER A 1 222 ? 22.119 -8.267 -12.626 1.00 97.00 222 SER A C 1
ATOM 1710 O O . SER A 1 222 ? 21.070 -8.806 -12.263 1.00 97.00 222 SER A O 1
ATOM 1712 N N . GLU A 1 223 ? 22.476 -7.064 -12.178 1.00 97.94 223 GLU A N 1
ATOM 1713 C CA . GLU A 1 223 ? 21.578 -6.229 -11.380 1.00 97.94 223 GLU A CA 1
ATOM 1714 C C . GLU A 1 223 ? 20.402 -5.726 -12.225 1.00 97.94 223 GLU A C 1
ATOM 1716 O O . GLU A 1 223 ? 20.504 -5.515 -13.435 1.00 97.94 223 GLU A O 1
ATOM 1721 N N . GLY A 1 224 ? 19.255 -5.533 -11.586 1.00 97.81 224 GLY A N 1
ATOM 1722 C CA . GLY A 1 224 ? 18.071 -5.004 -12.238 1.00 97.81 224 GLY A CA 1
ATOM 1723 C C . GLY A 1 224 ? 16.998 -4.583 -11.250 1.00 97.81 224 GLY A C 1
ATOM 1724 O O . GLY A 1 224 ? 17.238 -4.426 -10.056 1.00 97.81 224 GLY A O 1
ATOM 1725 N N . TRP A 1 225 ? 15.785 -4.423 -11.767 1.00 97.88 225 TRP A N 1
ATOM 1726 C CA . TRP A 1 225 ? 14.635 -3.926 -11.019 1.00 97.88 225 TRP A CA 1
ATOM 1727 C C . TRP A 1 225 ? 13.423 -4.836 -11.186 1.00 97.88 225 TRP A C 1
ATOM 1729 O O . TRP A 1 225 ? 13.193 -5.384 -12.262 1.00 97.88 225 TRP A O 1
ATOM 1739 N N . THR A 1 226 ? 12.627 -4.985 -10.131 1.00 96.62 226 THR A N 1
ATOM 1740 C CA . THR A 1 226 ? 11.360 -5.728 -10.143 1.00 96.62 226 THR A CA 1
ATOM 1741 C C . THR A 1 226 ? 10.298 -4.993 -9.341 1.00 96.62 226 THR A C 1
ATOM 1743 O O . THR A 1 226 ? 10.599 -4.150 -8.494 1.00 96.62 226 THR A O 1
ATOM 1746 N N . TRP A 1 227 ? 9.042 -5.349 -9.581 1.00 96.25 227 TRP A N 1
ATOM 1747 C CA . TRP A 1 227 ? 7.918 -4.870 -8.792 1.00 96.25 227 TRP A CA 1
ATOM 1748 C C . TRP A 1 227 ? 7.947 -5.423 -7.360 1.00 96.25 227 TRP A C 1
ATOM 1750 O O . TRP A 1 227 ? 8.344 -6.568 -7.118 1.00 96.25 227 TRP A O 1
ATOM 1760 N N . LYS A 1 228 ? 7.495 -4.606 -6.411 1.00 96.25 228 LYS A N 1
ATOM 1761 C CA . LYS A 1 228 ? 7.372 -4.903 -4.981 1.00 96.25 228 LYS A CA 1
ATOM 1762 C C . LYS A 1 228 ? 6.111 -5.715 -4.668 1.00 96.25 228 LYS A C 1
ATOM 1764 O O . LYS A 1 228 ? 5.226 -5.268 -3.952 1.00 96.25 228 LYS A O 1
ATOM 1769 N N . PHE A 1 229 ? 5.987 -6.898 -5.250 1.00 95.44 229 PHE A N 1
ATOM 1770 C CA . PHE A 1 229 ? 4.967 -7.861 -4.844 1.00 95.44 229 PHE A CA 1
ATOM 1771 C C . PHE A 1 229 ? 5.417 -9.282 -5.180 1.00 95.44 229 PHE A C 1
ATOM 1773 O O . PHE A 1 229 ? 6.269 -9.496 -6.046 1.00 95.44 229 PHE A O 1
ATOM 1780 N N . ASP A 1 230 ? 4.834 -10.267 -4.507 1.00 95.31 230 ASP A N 1
ATOM 1781 C CA . ASP A 1 230 ? 5.064 -11.674 -4.799 1.00 95.31 230 ASP A CA 1
ATOM 1782 C C . ASP A 1 230 ? 4.396 -12.054 -6.135 1.00 95.31 230 ASP A C 1
ATOM 1784 O O . ASP A 1 230 ? 3.166 -12.031 -6.239 1.00 95.31 230 ASP A O 1
ATOM 1788 N N . PRO A 1 231 ? 5.155 -12.454 -7.173 1.00 92.88 231 PRO A N 1
ATOM 1789 C CA . PRO A 1 231 ? 4.565 -12.848 -8.454 1.00 92.88 231 PRO A CA 1
ATOM 1790 C C . PRO A 1 231 ? 3.674 -14.097 -8.363 1.00 92.88 231 PRO A C 1
ATOM 1792 O O . PRO A 1 231 ? 2.850 -14.343 -9.246 1.00 92.88 231 PRO A O 1
ATOM 1795 N N . LYS A 1 232 ? 3.816 -14.881 -7.288 1.00 92.75 232 LYS A N 1
ATOM 1796 C CA . LYS A 1 232 ? 3.013 -16.071 -6.983 1.00 92.75 232 LYS A CA 1
ATOM 1797 C C . LYS A 1 232 ? 1.951 -15.809 -5.916 1.00 92.75 232 LYS A C 1
ATOM 1799 O O . LYS A 1 232 ? 1.344 -16.766 -5.444 1.00 92.75 232 LYS A O 1
ATOM 1804 N N . LEU A 1 233 ? 1.709 -14.549 -5.533 1.00 93.56 233 LEU A N 1
ATOM 1805 C CA . LEU A 1 233 ? 0.778 -14.193 -4.456 1.00 93.56 233 LEU A CA 1
ATOM 1806 C C . LEU A 1 233 ? -0.568 -14.902 -4.594 1.00 93.56 233 LEU A C 1
ATOM 1808 O O . LEU A 1 233 ? -1.053 -15.533 -3.662 1.00 93.56 233 LEU A O 1
ATOM 1812 N N . TRP A 1 234 ? -1.145 -14.832 -5.790 1.00 92.31 234 TRP A N 1
ATOM 1813 C CA . TRP A 1 234 ? -2.460 -15.389 -6.070 1.00 92.31 234 TRP A CA 1
ATOM 1814 C C . TRP A 1 234 ? -2.482 -16.917 -6.114 1.00 92.31 234 TRP A C 1
ATOM 1816 O O . TRP A 1 234 ? -3.501 -17.508 -5.782 1.00 92.31 234 TRP A O 1
ATOM 1826 N N . ASP A 1 235 ? -1.379 -17.568 -6.477 1.00 91.81 235 ASP A N 1
ATOM 1827 C CA . ASP A 1 235 ? -1.269 -19.035 -6.460 1.00 91.81 235 ASP A CA 1
ATOM 1828 C C . ASP A 1 235 ? -1.090 -19.566 -5.028 1.00 91.81 235 ASP A C 1
ATOM 1830 O O . ASP A 1 235 ? -1.455 -20.695 -4.707 1.00 91.81 235 ASP A O 1
ATOM 1834 N N . LYS A 1 236 ? -0.517 -18.733 -4.154 1.00 93.44 236 LYS A N 1
ATOM 1835 C CA . LYS A 1 236 ? -0.309 -19.008 -2.729 1.00 93.44 236 LYS A CA 1
ATOM 1836 C C . LYS A 1 236 ? -1.509 -18.625 -1.857 1.00 93.44 236 LYS A C 1
ATOM 1838 O O . LYS A 1 236 ? -1.479 -18.904 -0.657 1.00 93.44 236 LYS A O 1
ATOM 1843 N N . MET A 1 237 ? -2.519 -17.970 -2.429 1.00 92.69 237 MET A N 1
ATOM 1844 C CA . MET A 1 237 ? -3.725 -17.543 -1.725 1.00 92.69 237 MET A CA 1
ATOM 1845 C C . MET A 1 237 ? -4.631 -18.734 -1.429 1.00 92.69 237 MET A C 1
ATOM 1847 O O . MET A 1 237 ? -4.901 -19.551 -2.309 1.00 92.69 237 MET A O 1
ATOM 1851 N N . ASP A 1 238 ? -5.125 -18.797 -0.201 1.00 89.94 238 ASP A N 1
ATOM 1852 C CA . ASP A 1 238 ? -6.206 -19.691 0.177 1.00 89.94 238 ASP A CA 1
ATOM 1853 C C . ASP A 1 238 ? -7.548 -19.113 -0.299 1.00 89.94 238 ASP A C 1
ATOM 1855 O O . ASP A 1 238 ? -7.893 -17.964 -0.004 1.00 89.94 238 ASP A O 1
ATOM 1859 N N . TYR A 1 239 ? -8.278 -19.893 -1.095 1.00 83.44 239 TYR A N 1
ATOM 1860 C CA . TYR A 1 239 ? -9.591 -19.518 -1.625 1.00 83.44 239 TYR A CA 1
ATOM 1861 C C . TYR A 1 239 ? -10.735 -20.228 -0.905 1.00 83.44 239 TYR A C 1
ATOM 1863 O O . TYR A 1 239 ? -11.898 -19.923 -1.197 1.00 83.44 239 TYR A O 1
ATOM 1871 N N . ASP A 1 240 ? -10.430 -21.145 0.016 1.00 74.56 240 ASP A N 1
ATOM 1872 C CA . ASP A 1 240 ? -11.451 -21.786 0.824 1.00 74.56 240 ASP A CA 1
ATOM 1873 C C . ASP A 1 240 ? -12.004 -20.759 1.811 1.00 74.56 240 ASP A C 1
ATOM 1875 O O . ASP A 1 240 ? -11.286 -20.150 2.601 1.00 74.56 240 ASP A O 1
ATOM 1879 N N . ARG A 1 241 ? -13.312 -20.517 1.710 1.00 67.00 241 ARG A N 1
ATOM 1880 C CA . ARG A 1 241 ? -14.057 -19.622 2.597 1.00 67.00 241 ARG A CA 1
ATOM 1881 C C . ARG A 1 241 ? -15.164 -20.423 3.272 1.00 67.00 241 ARG A C 1
ATOM 1883 O O . ARG A 1 241 ? -15.804 -21.216 2.570 1.00 67.00 241 ARG A O 1
ATOM 1890 N N . PRO A 1 242 ? -15.428 -20.201 4.573 1.00 61.41 242 PRO A N 1
ATOM 1891 C CA . PRO A 1 242 ? -16.577 -20.798 5.247 1.00 61.41 242 PRO A CA 1
ATOM 1892 C C . PRO A 1 242 ? -17.864 -20.487 4.477 1.00 61.41 242 PRO A C 1
ATOM 1894 O O . PRO A 1 242 ? -17.990 -19.408 3.881 1.00 61.41 242 PRO A O 1
ATOM 1897 N N . ALA A 1 243 ? -18.826 -21.412 4.460 1.00 60.91 243 ALA A N 1
ATOM 1898 C CA . ALA A 1 243 ? -20.120 -21.095 3.875 1.00 60.91 243 ALA A CA 1
ATOM 1899 C C . ALA A 1 243 ? -20.779 -19.971 4.694 1.00 60.91 243 ALA A C 1
ATOM 1901 O O . ALA A 1 243 ? -20.526 -19.863 5.893 1.00 60.91 243 ALA A O 1
ATOM 1902 N N . PRO A 1 244 ? -21.672 -19.153 4.106 1.00 58.59 244 PRO A N 1
ATOM 1903 C CA . PRO A 1 244 ? -22.401 -18.144 4.872 1.00 58.59 244 PRO A CA 1
ATOM 1904 C C . PRO A 1 244 ? -23.132 -18.701 6.104 1.00 58.59 244 PRO A C 1
ATOM 1906 O O . PRO A 1 244 ? -23.306 -17.980 7.074 1.00 58.59 244 PRO A O 1
ATOM 1909 N N . ALA A 1 245 ? -23.529 -19.978 6.070 1.00 59.44 245 ALA A N 1
ATOM 1910 C CA . ALA A 1 245 ? -24.156 -20.680 7.190 1.00 59.44 245 ALA A CA 1
ATOM 1911 C C . ALA A 1 245 ? -23.187 -21.023 8.341 1.00 59.44 245 ALA A C 1
ATOM 1913 O O . ALA A 1 245 ? -23.641 -21.263 9.455 1.00 59.44 245 ALA A O 1
ATOM 1914 N N . ASP A 1 246 ? -21.879 -21.030 8.076 1.00 62.41 246 ASP A N 1
ATOM 1915 C CA . ASP A 1 246 ? -20.821 -21.333 9.048 1.00 62.41 246 ASP A CA 1
ATOM 1916 C C . ASP A 1 246 ? -20.257 -20.058 9.700 1.00 62.41 246 ASP A C 1
ATOM 1918 O O . ASP A 1 246 ? -19.486 -20.122 10.658 1.00 62.41 246 ASP A O 1
ATOM 1922 N N . LEU A 1 247 ? -20.631 -18.885 9.178 1.00 60.12 247 LEU A N 1
ATOM 1923 C CA . LEU A 1 247 ? -20.336 -17.588 9.777 1.00 60.12 247 LEU A CA 1
ATOM 1924 C C . LEU A 1 247 ? -21.349 -17.359 10.906 1.00 60.12 247 LEU A C 1
ATOM 1926 O O . LEU A 1 247 ? -22.440 -16.841 10.677 1.00 60.12 247 LEU A O 1
ATOM 1930 N N . GLY A 1 248 ? -21.011 -17.839 12.103 1.00 50.69 248 GLY A N 1
ATOM 1931 C CA . GLY A 1 248 ? -21.875 -17.766 13.280 1.00 50.69 248 GLY A CA 1
ATOM 1932 C C . GLY A 1 248 ? -22.345 -16.344 13.606 1.00 50.69 248 GLY A C 1
ATOM 1933 O O . GLY A 1 248 ? -21.576 -15.386 13.508 1.00 50.69 248 GLY A O 1
ATOM 1934 N N . GLY A 1 249 ? -23.614 -16.250 14.009 1.00 45.81 249 GLY A N 1
ATOM 1935 C CA . GLY A 1 249 ? -24.213 -15.129 14.734 1.00 45.81 249 GLY A CA 1
ATOM 1936 C C . GLY A 1 249 ? -24.661 -15.571 16.119 1.00 45.81 249 GLY A C 1
ATOM 1937 O O . GLY A 1 249 ? -24.850 -16.796 16.308 1.00 45.81 249 GLY A O 1
#

Secondary structure (DSSP, 8-state):
----PPPPPPPPPTTGGGTTSPPP--HHHHHHHHS--EEEEEEETTEEEEEEEES-TTSPEEEEE--TT--GGGGTTTHHHHTTTSEEEEEPPTTBTTSPP-SSB-HHHHHHHHHHHHHHTTTTTTSSPEEEEETHHHHHHHHHHHHHGGG-SEEEEES-----GGGS--SPPPP-----BSSHHHHHTT---SS----S-HHHHHHHHHHTEEEEE-TTS-EEEEESB-TTTTTSB------TTTS--

Sequence (249 aa):
MSQKAAASPRPPAPLVRFAGEKPPAPQWFEDAVSIPFERGQSVVDDATIHWKAWGERGQPGLIMVHGGVAHKDWWDSIAPFLAPTRRVVALDLSGMGDSDHRARYKMECYAREVLAAGRDGGAFDAGKPFVV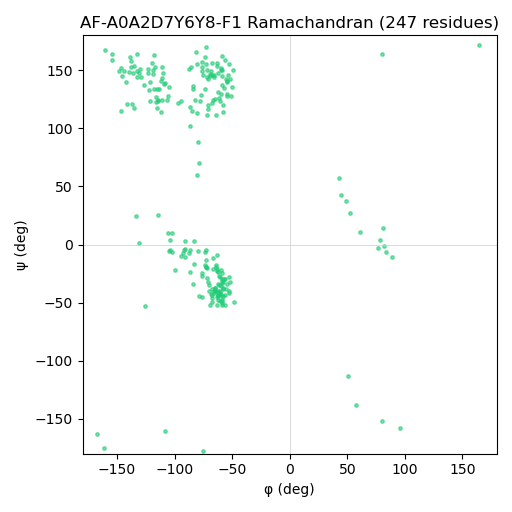GHSFGGFVSLTTAMEYGEQLKGVAVLDSPIRPSDQQRRSSPPSRGGMSYPTFEAALERFRLLPEQPCENAFLLDHIARQSLKPTTRPDGSEGWTWKFDPKLWDKMDYDRPAPADLGG

Foldseek 3Di:
DDDPDDDDDDDFALCLVVLLPFDDDDPLQVVQLPQDWDKDWFAFPNKTKIKIKAADAQAAAEEEEEAPQFFQCLCSSPRSVCRPRYTYMYIAFAQHFPIHHDLADELVRLLVSRVRRCVVSRNPRNFAHEYEAEARGLSSNVSNCLVPVVRHPYYHYHPYDDDDPVPDDQAFDPQDWPDWAQELSRQLSVQADPVGDDDPRVNSSSSRSSSQKDWDQDPVRHITITGRGRSCRRVRYHRDDDDPVRSDD

Solvent-accessible surface area (backbone atoms only — not comparable to full-atom values): 13852 Å² total; per-residue (Å²): 134,84,80,74,75,80,77,74,80,80,75,80,38,83,43,44,87,46,78,69,54,83,58,84,67,58,68,74,53,57,54,31,61,63,54,80,63,51,71,54,74,32,80,52,95,95,33,50,30,34,30,39,24,25,46,55,76,57,26,48,15,32,34,40,33,38,37,71,83,37,30,33,67,74,39,41,80,48,45,52,81,46,15,91,74,19,10,30,20,26,33,17,55,72,26,12,32,87,12,36,74,68,87,62,44,48,60,73,56,51,24,50,48,54,52,45,37,24,50,78,54,25,14,49,64,48,44,57,21,35,35,37,8,30,32,52,13,18,57,33,41,52,44,27,43,74,79,43,37,92,62,41,68,47,75,47,72,39,86,40,90,84,63,61,81,91,70,49,78,74,65,59,66,83,77,52,80,83,60,67,24,76,38,66,46,65,43,44,38,62,39,73,62,83,75,80,66,93,70,89,60,49,35,59,56,50,54,43,44,63,71,36,52,38,81,42,75,33,99,87,70,43,71,23,24,28,64,31,43,47,39,54,46,50,78,32,41,61,59,87,68,78,54,80,86,67,60,80,130